Protein AF-A0A3C0JJJ9-F1 (afdb_monomer)

Structure (mmCIF, N/CA/C/O backbone):
data_AF-A0A3C0JJJ9-F1
#
_entry.id   AF-A0A3C0JJJ9-F1
#
loop_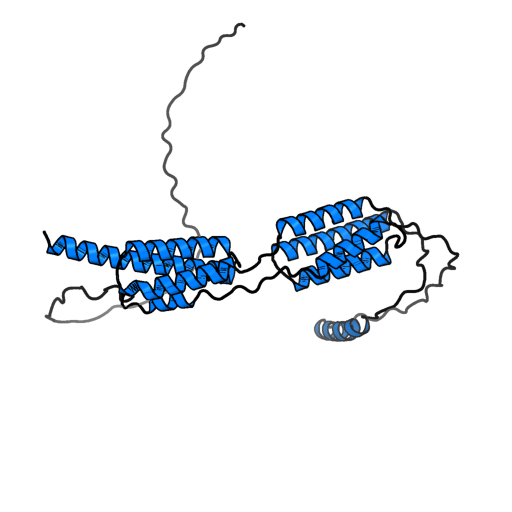
_atom_site.group_PDB
_atom_site.id
_atom_site.type_symbol
_atom_site.label_atom_id
_atom_site.label_alt_id
_atom_site.label_comp_id
_atom_site.label_asym_id
_atom_site.label_entity_id
_atom_site.label_seq_id
_atom_site.pdbx_PDB_ins_code
_atom_site.Cartn_x
_atom_site.Cartn_y
_atom_site.Cartn_z
_atom_site.occupancy
_atom_site.B_iso_or_equiv
_atom_site.auth_seq_id
_atom_site.auth_comp_id
_atom_site.auth_asym_id
_atom_site.auth_atom_id
_atom_site.pdbx_PDB_model_num
ATOM 1 N N . ILE A 1 1 ? -27.434 -12.248 46.466 1.00 68.25 1 ILE A N 1
ATOM 2 C CA . ILE A 1 1 ? -27.260 -12.703 45.061 1.00 68.25 1 ILE A CA 1
ATOM 3 C C . ILE A 1 1 ? -27.266 -11.510 44.097 1.00 68.25 1 ILE A C 1
ATOM 5 O O . ILE A 1 1 ? -26.342 -11.405 43.302 1.00 68.25 1 ILE A O 1
ATOM 9 N N . ASP A 1 2 ? -28.199 -10.562 44.239 1.00 76.25 2 ASP A N 1
ATOM 10 C CA . ASP A 1 2 ? -28.308 -9.358 43.388 1.00 76.25 2 ASP A CA 1
ATOM 11 C C . ASP A 1 2 ? -27.038 -8.464 43.345 1.00 76.25 2 ASP A C 1
ATOM 13 O O . ASP A 1 2 ? -26.584 -8.056 42.277 1.00 76.25 2 ASP A O 1
ATOM 17 N N . LEU A 1 3 ? -26.362 -8.250 44.486 1.00 71.12 3 LEU A N 1
ATOM 18 C CA . LEU A 1 3 ? -25.113 -7.463 44.546 1.00 71.12 3 LEU A CA 1
ATOM 19 C C . LEU A 1 3 ? -23.950 -8.088 43.751 1.00 71.12 3 LEU A C 1
ATOM 21 O O . LEU A 1 3 ? -23.222 -7.37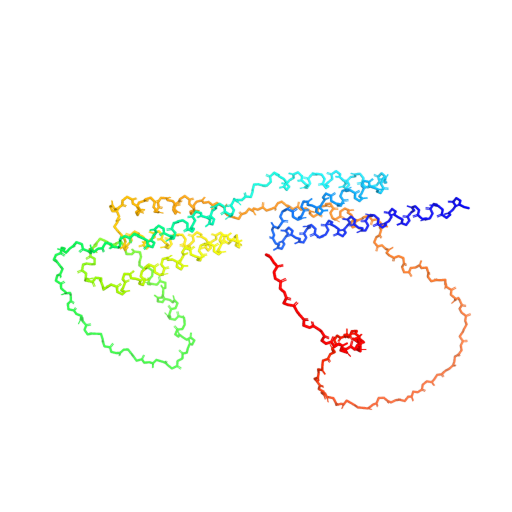3 43.062 1.00 71.12 3 LEU A O 1
ATOM 25 N N . LEU A 1 4 ? -23.810 -9.418 43.790 1.00 71.38 4 LEU A N 1
ATOM 26 C CA . LEU A 1 4 ? -22.773 -10.138 43.039 1.00 71.38 4 LEU A CA 1
ATOM 27 C C . LEU A 1 4 ? -23.043 -10.072 41.532 1.00 71.38 4 LEU A C 1
ATOM 29 O O . LEU A 1 4 ? -22.131 -9.796 40.756 1.00 71.38 4 LEU A O 1
ATOM 33 N N . GLN A 1 5 ? -24.301 -10.237 41.110 1.00 71.12 5 GLN A N 1
ATOM 34 C CA . GLN A 1 5 ? -24.687 -10.098 39.701 1.00 71.12 5 GLN A CA 1
ATOM 35 C C . GLN A 1 5 ? -24.399 -8.686 39.168 1.00 71.12 5 GLN A C 1
ATOM 37 O O . GLN A 1 5 ? -23.882 -8.530 38.058 1.00 71.12 5 GLN A O 1
ATOM 42 N N . LYS A 1 6 ? -24.652 -7.653 39.979 1.00 72.88 6 LYS A N 1
ATOM 43 C CA . LYS A 1 6 ? -24.384 -6.255 39.618 1.00 72.88 6 LYS A CA 1
ATOM 44 C C . LYS A 1 6 ? -22.886 -5.949 39.488 1.00 72.88 6 LYS A C 1
ATOM 46 O O . LYS A 1 6 ? -22.490 -5.257 38.547 1.00 72.88 6 LYS A O 1
ATOM 51 N N . GLN A 1 7 ? -22.053 -6.480 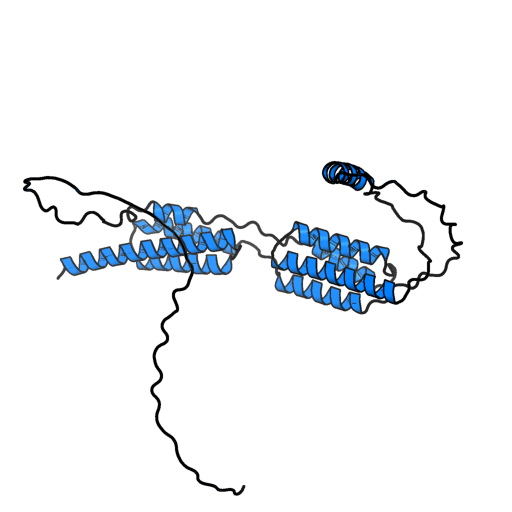40.385 1.00 73.62 7 GLN A N 1
ATOM 52 C CA . GLN A 1 7 ? -20.597 -6.300 40.345 1.00 73.62 7 GLN A CA 1
ATOM 53 C C . GLN A 1 7 ? -19.963 -7.030 39.150 1.00 73.62 7 GLN A C 1
ATOM 55 O O . GLN A 1 7 ? -19.169 -6.436 38.420 1.00 73.62 7 GLN A O 1
ATOM 60 N N . ILE A 1 8 ? -20.395 -8.264 38.867 1.00 77.25 8 ILE A N 1
ATOM 61 C CA . ILE A 1 8 ? -19.946 -9.035 37.694 1.00 77.25 8 ILE A CA 1
ATOM 62 C C . ILE A 1 8 ? -20.332 -8.317 36.389 1.00 77.25 8 ILE A C 1
ATOM 64 O O . ILE A 1 8 ? -19.510 -8.185 35.482 1.00 77.25 8 ILE A O 1
ATOM 68 N N . GLY A 1 9 ? -21.554 -7.780 36.298 1.00 78.19 9 GLY A N 1
ATOM 69 C CA . GLY A 1 9 ? -22.003 -7.009 35.135 1.00 78.19 9 GLY A CA 1
ATOM 70 C C . GLY A 1 9 ? -21.259 -5.681 34.938 1.00 78.19 9 GLY A C 1
ATOM 71 O O . GLY A 1 9 ? -21.098 -5.225 33.805 1.00 78.19 9 GLY A O 1
ATOM 72 N N . LYS A 1 10 ? -20.779 -5.043 36.014 1.00 80.62 10 LYS A N 1
ATOM 73 C CA . LYS A 1 10 ? -19.916 -3.852 35.929 1.00 80.62 10 LYS A CA 1
ATOM 74 C C . LYS A 1 10 ? -18.521 -4.222 35.415 1.00 80.62 10 LYS A C 1
ATOM 76 O O . LYS A 1 10 ? -18.070 -3.606 34.454 1.00 80.62 10 LYS A O 1
ATOM 81 N N . ASN A 1 11 ? -17.902 -5.267 35.965 1.00 85.12 11 ASN A N 1
ATOM 82 C CA . ASN A 1 11 ? -16.578 -5.728 35.534 1.00 85.12 11 ASN A CA 1
ATOM 83 C C . ASN A 1 11 ? -16.573 -6.206 34.077 1.00 85.12 11 ASN A C 1
ATOM 85 O O . ASN A 1 11 ? -15.677 -5.850 33.319 1.00 85.12 11 ASN A O 1
ATOM 89 N N . ARG A 1 12 ? -17.607 -6.940 33.644 1.00 89.38 12 ARG A N 1
ATOM 90 C CA . ARG A 1 12 ? -17.733 -7.364 32.240 1.00 89.38 12 ARG A CA 1
ATOM 91 C C . ARG A 1 12 ? -17.827 -6.173 31.287 1.00 89.38 12 ARG A C 1
ATOM 93 O O . ARG A 1 12 ? -17.205 -6.180 30.231 1.00 89.38 12 ARG A O 1
ATOM 100 N N . ARG A 1 13 ? -18.600 -5.147 31.650 1.00 90.06 13 ARG A N 1
ATOM 101 C CA . ARG A 1 13 ? -18.729 -3.926 30.843 1.00 90.06 13 ARG A CA 1
ATOM 102 C C . ARG A 1 13 ? -17.416 -3.148 30.776 1.00 90.06 13 ARG A C 1
ATOM 104 O O . ARG A 1 13 ? -17.051 -2.719 29.688 1.00 90.06 13 ARG A O 1
ATOM 111 N N . GLN A 1 14 ? -16.705 -3.021 31.896 1.00 89.50 14 GLN A N 1
ATOM 112 C CA . GLN A 1 14 ? -15.371 -2.416 31.946 1.00 89.50 14 GLN A CA 1
ATOM 113 C C . GLN A 1 14 ? -14.405 -3.124 30.988 1.00 89.50 14 GLN A C 1
ATOM 115 O O . GLN A 1 14 ? -13.764 -2.483 30.161 1.00 89.50 14 GLN A O 1
ATOM 120 N N . TRP A 1 15 ? -14.362 -4.456 31.067 1.00 91.44 15 TRP A N 1
ATOM 121 C CA . TRP A 1 15 ? -13.502 -5.285 30.229 1.00 91.44 15 TRP A CA 1
ATOM 122 C C . TRP A 1 15 ? -13.812 -5.121 28.736 1.00 91.44 15 TRP A C 1
ATOM 124 O O . TRP A 1 15 ? -12.897 -4.949 27.941 1.00 91.44 15 TRP A O 1
ATOM 134 N N . LEU A 1 16 ? -15.094 -5.082 28.350 1.00 94.88 16 LEU A N 1
ATOM 135 C CA . LEU A 1 16 ? -15.489 -4.871 26.951 1.00 94.88 16 LEU A CA 1
ATOM 136 C C . LEU A 1 16 ? -15.019 -3.525 26.384 1.00 94.88 16 LEU A C 1
ATOM 138 O O . LEU A 1 16 ? -14.781 -3.431 25.183 1.00 94.88 16 LEU A O 1
ATOM 142 N N . ILE A 1 17 ? -14.898 -2.491 27.219 1.00 94.25 17 ILE A N 1
ATOM 143 C CA . ILE A 1 17 ? -14.398 -1.188 26.766 1.00 94.25 17 ILE A CA 1
ATOM 144 C C . ILE A 1 17 ? -12.875 -1.214 26.617 1.00 94.25 17 ILE A C 1
ATOM 146 O O . ILE A 1 17 ? -12.375 -0.740 25.603 1.00 94.25 17 ILE A O 1
ATOM 150 N N . ALA A 1 18 ? -12.154 -1.827 27.559 1.00 93.62 18 ALA A N 1
ATOM 151 C CA . ALA A 1 18 ? -10.707 -2.016 27.441 1.00 93.62 18 ALA A CA 1
ATOM 152 C C . ALA A 1 18 ? -10.337 -2.851 26.198 1.00 93.62 18 ALA A C 1
ATOM 154 O O . ALA A 1 18 ? -9.404 -2.518 25.474 1.00 93.62 18 ALA A O 1
ATOM 155 N N . GLU A 1 19 ? -11.116 -3.892 25.898 1.00 95.38 19 GLU A N 1
ATOM 156 C CA . GLU A 1 19 ? -10.938 -4.697 24.686 1.00 95.38 19 GLU A CA 1
ATOM 157 C C . GLU A 1 19 ? -11.206 -3.879 23.411 1.00 95.38 19 GLU A C 1
ATOM 159 O O . GLU A 1 19 ? -10.468 -3.976 22.433 1.00 95.38 19 GLU A O 1
ATOM 164 N N . ALA A 1 20 ? -12.244 -3.034 23.414 1.00 97.12 20 ALA A N 1
ATOM 165 C CA . ALA A 1 20 ? -12.513 -2.131 22.296 1.00 97.12 20 ALA A CA 1
ATOM 166 C C . ALA A 1 20 ? -11.370 -1.126 22.082 1.00 97.12 20 ALA A C 1
ATOM 168 O O . ALA A 1 20 ? -10.996 -0.870 20.939 1.00 97.12 20 ALA A O 1
ATOM 169 N N . GLU A 1 21 ? -10.799 -0.585 23.161 1.00 95.88 21 GLU A N 1
ATOM 170 C CA . GLU A 1 21 ? -9.636 0.304 23.103 1.00 95.88 21 GLU A CA 1
ATOM 171 C C . GLU A 1 21 ? -8.412 -0.405 22.518 1.00 95.88 21 GLU A C 1
ATOM 173 O O . GLU A 1 21 ? -7.773 0.130 21.611 1.00 95.88 21 GLU A O 1
ATOM 178 N N . TYR A 1 22 ? -8.116 -1.624 22.976 1.00 97.00 22 TYR A N 1
ATOM 179 C CA . TYR A 1 22 ? -7.031 -2.435 22.429 1.00 97.00 22 TYR A CA 1
ATOM 180 C C . TYR A 1 22 ? -7.196 -2.651 20.918 1.00 97.00 22 TYR A C 1
ATOM 182 O O . TYR A 1 22 ? -6.266 -2.396 20.150 1.00 97.00 22 TYR A O 1
ATOM 190 N N . LEU A 1 23 ? -8.394 -3.047 20.475 1.00 98.12 23 LEU A N 1
ATOM 191 C CA . LEU A 1 23 ? -8.701 -3.268 19.060 1.00 98.12 23 LEU A CA 1
ATOM 192 C C . LEU A 1 23 ? -8.600 -1.978 18.231 1.00 98.12 23 LEU A C 1
ATOM 194 O O . LEU A 1 23 ? -8.042 -2.002 17.134 1.00 98.12 23 LEU A O 1
ATOM 198 N N . ALA A 1 24 ? -9.086 -0.848 18.752 1.00 97.38 24 ALA A N 1
ATOM 199 C CA . ALA A 1 24 ? -8.964 0.453 18.095 1.00 97.38 24 ALA A CA 1
ATOM 200 C C . ALA A 1 24 ? -7.497 0.910 18.002 1.00 97.38 24 ALA A C 1
ATOM 202 O O . ALA A 1 24 ? -7.060 1.408 16.964 1.00 97.38 24 ALA A O 1
ATOM 203 N N . SER A 1 25 ? -6.704 0.679 19.051 1.00 96.69 25 SER A N 1
ATOM 204 C CA . SER A 1 25 ? -5.267 0.959 19.045 1.00 96.69 25 SER A CA 1
ATOM 205 C C . SER A 1 25 ? -4.540 0.084 18.028 1.00 96.69 25 SER A C 1
ATOM 207 O O . SER A 1 25 ? -3.719 0.590 17.265 1.00 96.69 25 SER A O 1
ATOM 209 N N . PHE A 1 26 ? -4.860 -1.210 17.978 1.00 97.00 26 PHE A N 1
ATOM 210 C CA . PHE A 1 26 ? -4.303 -2.140 17.001 1.00 97.00 26 PHE A CA 1
ATOM 211 C C . PHE A 1 26 ? -4.637 -1.718 15.566 1.00 97.00 26 PHE A C 1
ATOM 213 O O . PHE A 1 26 ? -3.743 -1.690 14.719 1.00 97.00 26 PHE A O 1
ATOM 220 N N . ALA A 1 27 ? -5.886 -1.317 15.305 1.00 96.88 27 ALA A N 1
ATOM 221 C CA . ALA A 1 27 ? -6.300 -0.783 14.011 1.00 96.88 27 ALA A CA 1
ATOM 222 C C . ALA A 1 27 ? -5.477 0.452 13.620 1.00 96.88 27 ALA A C 1
ATOM 224 O O . ALA A 1 27 ? -4.926 0.503 12.521 1.00 96.88 27 ALA A O 1
ATOM 225 N N . ASN A 1 28 ? -5.342 1.420 14.533 1.00 95.50 28 ASN A N 1
ATOM 226 C CA . ASN A 1 28 ? -4.590 2.647 14.286 1.00 95.50 28 ASN A CA 1
ATOM 227 C C . ASN A 1 28 ? -3.104 2.366 14.010 1.00 95.50 28 ASN A C 1
ATOM 229 O O . ASN A 1 28 ? -2.541 2.914 13.066 1.00 95.50 28 ASN A O 1
ATOM 233 N N . THR A 1 29 ? -2.471 1.473 14.776 1.00 94.56 29 THR A N 1
ATOM 234 C CA . THR A 1 29 ? -1.073 1.076 14.549 1.00 94.56 29 THR A CA 1
ATOM 235 C C . THR A 1 29 ? -0.888 0.372 13.205 1.00 94.56 29 THR A C 1
ATOM 237 O O . THR A 1 29 ? 0.048 0.697 12.476 1.00 94.56 29 THR A O 1
ATOM 240 N N . ARG A 1 30 ? -1.774 -0.567 12.849 1.00 94.25 30 ARG A N 1
ATOM 241 C CA . ARG A 1 30 ? -1.719 -1.278 11.560 1.00 94.25 30 ARG A CA 1
ATOM 242 C C . ARG A 1 30 ? -1.877 -0.326 10.379 1.00 94.25 30 ARG A C 1
ATOM 244 O O . ARG A 1 30 ? -1.097 -0.410 9.433 1.00 94.25 30 ARG A O 1
ATOM 251 N N . LEU A 1 31 ? -2.816 0.612 10.473 1.00 93.19 31 LEU A N 1
ATOM 252 C CA . LEU A 1 31 ? -3.050 1.605 9.431 1.00 93.19 31 LEU A CA 1
ATOM 253 C C . LEU A 1 31 ? -1.854 2.557 9.269 1.00 93.19 31 LEU A C 1
ATOM 255 O O . LEU A 1 31 ? -1.423 2.805 8.150 1.00 93.19 31 LEU A O 1
ATOM 259 N N . GLN A 1 32 ? -1.288 3.060 10.372 1.00 90.75 32 GLN A N 1
ATOM 260 C CA . GLN A 1 32 ? -0.188 4.032 10.326 1.00 90.75 32 GLN A CA 1
ATOM 261 C C . GLN A 1 32 ? 1.159 3.423 9.917 1.00 90.75 32 GLN A C 1
ATOM 263 O O . GLN A 1 32 ? 1.935 4.088 9.236 1.00 90.75 32 GLN A O 1
ATOM 268 N N . LEU A 1 33 ? 1.460 2.192 10.348 1.00 88.25 33 LEU A N 1
ATOM 269 C CA . LEU A 1 33 ? 2.763 1.565 10.091 1.00 88.25 33 LEU A CA 1
ATOM 270 C C . LEU A 1 33 ? 2.792 0.742 8.806 1.00 88.25 33 LEU A C 1
ATOM 272 O O . LEU A 1 33 ? 3.781 0.787 8.082 1.00 88.25 33 LEU A O 1
ATOM 276 N N . ALA A 1 34 ? 1.744 -0.039 8.550 1.00 82.56 34 ALA A N 1
ATOM 277 C CA . ALA A 1 34 ? 1.719 -0.993 7.443 1.00 82.56 34 ALA A CA 1
ATOM 278 C C . ALA A 1 34 ? 0.825 -0.543 6.281 1.00 82.56 34 ALA A C 1
ATOM 280 O O . ALA A 1 34 ? 0.809 -1.206 5.250 1.00 82.56 34 ALA A O 1
ATOM 281 N N . GLY A 1 35 ? 0.045 0.533 6.447 1.00 87.38 35 GLY A N 1
ATOM 282 C CA . GLY A 1 35 ? -0.979 0.912 5.471 1.00 87.38 35 GLY A CA 1
ATOM 283 C C . GLY A 1 35 ? -2.062 -0.157 5.288 1.00 87.38 35 GLY A C 1
ATOM 284 O O . GLY A 1 35 ? -2.763 -0.167 4.280 1.00 87.38 35 GLY A O 1
ATOM 285 N N . ASP A 1 36 ? -2.183 -1.080 6.247 1.00 89.06 36 ASP A N 1
ATOM 286 C CA . ASP A 1 36 ? -3.042 -2.257 6.143 1.00 89.06 36 ASP A CA 1
ATOM 287 C C . ASP A 1 36 ? -4.490 -1.890 6.489 1.00 89.06 36 ASP A C 1
ATOM 289 O O . ASP A 1 36 ? -4.941 -1.963 7.639 1.00 89.06 36 ASP A O 1
ATOM 293 N N . LEU A 1 37 ? -5.204 -1.441 5.457 1.00 91.19 37 LEU A N 1
ATOM 294 C CA . LEU A 1 37 ? -6.591 -0.997 5.536 1.00 91.19 37 LEU A CA 1
ATOM 295 C C . LEU A 1 37 ? -7.555 -2.146 5.856 1.00 91.19 37 LEU A C 1
ATOM 297 O O . LEU A 1 37 ? -8.529 -1.942 6.585 1.00 91.19 37 LEU A O 1
ATOM 301 N N . GLU A 1 38 ? -7.288 -3.353 5.352 1.00 91.56 38 GLU A N 1
ATOM 302 C CA . GLU A 1 38 ? -8.146 -4.519 5.569 1.00 91.56 38 GLU A CA 1
ATOM 303 C C . GLU A 1 38 ? -8.129 -4.940 7.041 1.00 91.56 38 GLU A C 1
ATOM 305 O O . GLU A 1 38 ? -9.183 -5.005 7.685 1.00 91.56 38 GLU A O 1
ATOM 310 N N . THR A 1 39 ? -6.937 -5.135 7.610 1.00 94.25 39 THR A N 1
ATOM 311 C CA . THR A 1 39 ? -6.786 -5.501 9.022 1.00 94.25 39 THR A CA 1
ATOM 312 C C . THR A 1 39 ? -7.323 -4.400 9.936 1.00 94.25 39 THR A C 1
ATOM 314 O O . THR A 1 39 ? -8.010 -4.698 10.918 1.00 94.25 39 THR A O 1
ATOM 317 N N . ALA A 1 40 ? -7.078 -3.125 9.609 1.00 95.81 40 ALA A N 1
ATOM 318 C CA . ALA A 1 40 ? -7.618 -2.000 10.373 1.00 95.81 40 ALA A CA 1
ATOM 319 C C . ALA A 1 40 ? -9.158 -1.982 10.368 1.00 95.81 40 ALA A C 1
ATOM 321 O O . ALA A 1 40 ? -9.779 -1.808 11.419 1.00 95.81 40 ALA A O 1
ATOM 322 N N . LEU A 1 41 ? -9.793 -2.235 9.218 1.00 96.50 41 LEU A N 1
ATOM 323 C CA . LEU A 1 41 ? -11.250 -2.339 9.108 1.00 96.50 41 LEU A CA 1
ATOM 324 C C . LEU A 1 41 ? -11.819 -3.500 9.926 1.00 96.50 41 LEU A C 1
ATOM 326 O O . LEU A 1 41 ? -12.868 -3.346 10.558 1.00 96.50 41 LEU A O 1
ATOM 330 N N . VAL A 1 42 ? -11.170 -4.666 9.903 1.00 97.94 42 VAL A N 1
ATOM 331 C CA . VAL A 1 42 ? -11.591 -5.828 10.701 1.00 97.94 42 VAL A CA 1
ATOM 332 C C . VAL A 1 42 ? -11.501 -5.510 12.193 1.00 97.94 42 VAL A C 1
ATOM 334 O O . VAL A 1 42 ? -12.459 -5.755 12.929 1.00 97.94 42 VAL A O 1
ATOM 337 N N . ALA A 1 43 ? -10.401 -4.898 12.630 1.00 97.88 43 ALA A N 1
ATOM 338 C CA . ALA A 1 43 ? -10.192 -4.513 14.019 1.00 97.88 43 ALA A CA 1
ATOM 339 C C . ALA A 1 43 ? -11.195 -3.444 14.497 1.00 97.88 43 ALA A C 1
ATOM 341 O O . ALA A 1 43 ? -11.786 -3.608 15.563 1.00 97.88 43 ALA A O 1
ATOM 342 N N . LEU A 1 44 ? -11.486 -2.412 13.694 1.00 98.00 44 LEU A N 1
ATOM 343 C CA . LEU A 1 44 ? -12.507 -1.407 14.029 1.00 98.00 44 LEU A CA 1
ATOM 344 C C . LEU A 1 44 ? -13.918 -2.002 14.110 1.00 98.00 44 LEU A C 1
ATOM 346 O O . LEU A 1 44 ? -14.680 -1.668 15.017 1.00 98.00 44 LEU A O 1
ATOM 350 N N . LYS A 1 45 ? -14.278 -2.920 13.203 1.00 98.19 45 LYS A N 1
ATOM 351 C CA . LYS A 1 45 ? -15.559 -3.647 13.285 1.00 98.19 45 LYS A CA 1
ATOM 352 C C . LYS A 1 4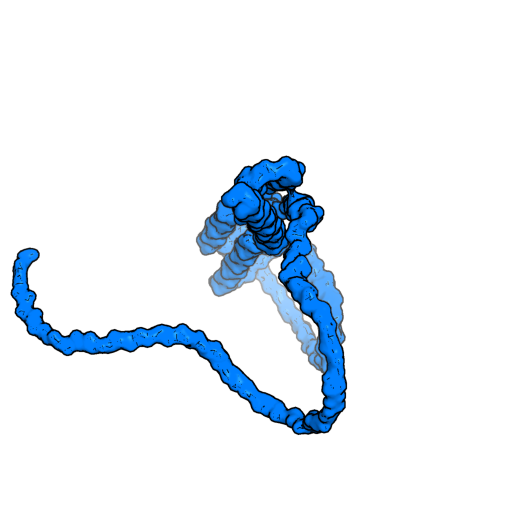5 ? -15.639 -4.496 14.553 1.00 98.19 45 LYS A C 1
ATOM 354 O O . LYS A 1 45 ? -16.690 -4.549 15.189 1.00 98.19 45 LYS A O 1
ATOM 359 N N . ALA A 1 46 ? -14.538 -5.148 14.927 1.00 98.38 46 ALA A N 1
ATOM 360 C CA . ALA A 1 46 ? -14.463 -5.904 16.169 1.00 98.38 46 ALA A CA 1
ATOM 361 C C . ALA A 1 46 ? -14.607 -4.982 17.393 1.00 98.38 46 ALA A C 1
ATOM 363 O O . ALA A 1 46 ? -15.359 -5.321 18.307 1.00 98.38 46 ALA A O 1
ATOM 364 N N . ALA A 1 47 ? -13.977 -3.802 17.385 1.00 98.00 47 ALA A N 1
ATOM 365 C CA . ALA A 1 47 ? -14.126 -2.794 18.432 1.00 98.00 47 ALA A CA 1
ATOM 366 C C . ALA A 1 47 ? -15.586 -2.318 18.566 1.00 98.00 47 ALA A C 1
ATOM 368 O O . ALA A 1 47 ? -16.134 -2.349 19.669 1.00 98.00 47 ALA A O 1
ATOM 369 N N . ASP A 1 48 ? -16.262 -1.975 17.458 1.00 98.12 48 ASP A N 1
ATOM 370 C CA . ASP A 1 48 ? -17.690 -1.609 17.486 1.00 98.12 48 ASP A CA 1
ATOM 371 C C . ASP A 1 48 ? -18.555 -2.732 18.068 1.00 98.12 48 ASP A C 1
ATOM 373 O O . ASP A 1 48 ? -19.460 -2.475 18.864 1.00 98.12 48 ASP A O 1
ATOM 377 N N . GLN A 1 49 ? -18.251 -3.989 17.729 1.00 98.19 49 GLN A N 1
ATOM 378 C CA . GLN A 1 49 ? -18.975 -5.136 18.266 1.00 98.19 49 GLN A CA 1
ATOM 379 C C . GLN A 1 49 ? -18.792 -5.270 19.787 1.00 98.19 49 GLN A C 1
ATOM 381 O O . GLN A 1 49 ? -19.769 -5.539 20.486 1.00 98.19 49 GLN A O 1
ATOM 386 N N . ARG A 1 50 ? -17.594 -5.014 20.335 1.00 97.25 50 ARG A N 1
ATOM 387 C CA . ARG A 1 50 ? -17.378 -4.997 21.796 1.00 97.25 50 ARG A CA 1
ATOM 388 C C . ARG A 1 50 ? -18.174 -3.887 22.481 1.00 97.25 50 ARG A C 1
ATOM 390 O O . ARG A 1 50 ? -18.778 -4.123 23.528 1.00 97.25 50 ARG A O 1
ATOM 397 N N . LEU A 1 51 ? -18.244 -2.704 21.870 1.00 96.44 51 LEU A N 1
ATOM 398 C CA . LEU A 1 51 ? -19.056 -1.595 22.379 1.00 96.44 51 LEU A CA 1
ATOM 399 C C . LEU A 1 51 ? -20.559 -1.880 22.275 1.00 96.44 51 LEU A C 1
ATOM 401 O O . LEU A 1 51 ? -21.325 -1.519 23.168 1.00 96.44 51 LEU A O 1
ATOM 405 N N . LYS A 1 52 ? -20.997 -2.573 21.223 1.00 97.00 52 LYS A N 1
ATOM 406 C CA . LYS A 1 52 ? -22.378 -3.047 21.091 1.00 97.00 52 LYS A CA 1
ATOM 407 C C . LYS A 1 52 ? -22.735 -4.034 22.206 1.00 97.00 52 LYS A C 1
ATOM 409 O O . LYS A 1 52 ? -23.785 -3.878 22.824 1.00 97.00 52 LYS A O 1
ATOM 414 N N . ASP A 1 53 ? -21.857 -4.994 22.494 1.00 95.88 53 ASP A N 1
ATOM 415 C CA . ASP A 1 53 ? -22.045 -5.983 23.565 1.00 95.88 53 ASP A CA 1
ATOM 416 C C . ASP A 1 53 ? -22.028 -5.341 24.965 1.00 95.88 53 ASP A C 1
ATOM 418 O O . ASP A 1 53 ? -22.659 -5.849 25.894 1.00 95.88 53 ASP A O 1
ATOM 422 N N . ASN A 1 54 ? -21.316 -4.219 25.133 1.00 94.56 54 ASN A N 1
ATOM 423 C CA . ASN A 1 54 ? -21.276 -3.463 26.385 1.00 94.56 54 ASN A CA 1
ATOM 424 C C . ASN A 1 54 ? -22.650 -2.865 26.746 1.00 94.56 54 ASN A C 1
ATOM 426 O O . ASN A 1 54 ? -23.018 -2.843 27.925 1.00 94.56 54 ASN A O 1
ATOM 430 N N . GLY A 1 55 ? -23.397 -2.383 25.746 1.00 88.50 55 GLY A N 1
ATOM 431 C CA . GLY A 1 55 ? -24.778 -1.908 25.891 1.00 88.50 55 GLY A CA 1
ATOM 432 C C . GLY A 1 55 ? -24.971 -0.635 26.731 1.00 88.50 55 GLY A C 1
ATOM 433 O O . GLY A 1 55 ? -26.111 -0.264 27.007 1.00 88.50 55 GLY A O 1
ATOM 434 N N . SER A 1 56 ? -23.900 0.039 27.168 1.00 90.00 56 SER A N 1
ATOM 435 C CA . SER A 1 56 ? -23.991 1.290 27.931 1.00 90.00 56 SER A CA 1
ATOM 436 C C . SER A 1 56 ? -24.342 2.482 27.033 1.00 90.00 56 SER A C 1
ATOM 438 O O . SER A 1 56 ? -23.742 2.637 25.970 1.00 90.00 56 SER A O 1
ATOM 440 N N . PRO A 1 57 ? -25.203 3.417 27.473 1.00 91.06 57 PRO A N 1
ATOM 441 C CA . PRO A 1 57 ? -25.442 4.649 26.731 1.00 91.06 57 PRO A CA 1
ATOM 442 C C . PRO A 1 57 ? -24.192 5.517 26.510 1.00 91.06 57 PRO A C 1
ATOM 444 O O . PRO A 1 57 ? -24.125 6.276 25.548 1.00 91.06 57 PRO A O 1
ATOM 447 N N . LEU A 1 58 ? -23.186 5.380 27.380 1.00 89.50 58 LEU A N 1
ATOM 448 C CA . LEU A 1 58 ? -21.943 6.155 27.318 1.00 89.50 58 LEU A CA 1
ATOM 449 C C . LEU A 1 58 ? -21.092 5.841 26.081 1.00 89.50 58 LEU A C 1
ATOM 451 O O . LEU A 1 58 ? -20.304 6.683 25.665 1.00 89.50 58 LEU A O 1
ATOM 455 N N . VAL A 1 59 ? -21.244 4.653 25.483 1.00 94.06 59 VAL A N 1
ATOM 456 C CA . VAL A 1 59 ? -20.433 4.250 24.324 1.00 94.06 59 VAL A CA 1
ATOM 457 C C . VAL A 1 59 ? -21.070 4.626 22.983 1.00 94.06 59 VAL A C 1
ATOM 459 O O . VAL A 1 59 ? -20.413 4.502 21.955 1.00 94.06 59 VAL A O 1
ATOM 462 N N . PHE A 1 60 ? -22.320 5.112 22.953 1.00 95.12 60 PHE A N 1
ATOM 463 C CA . PHE A 1 60 ? -22.995 5.465 21.693 1.00 95.12 60 PHE A CA 1
ATOM 464 C C . PHE A 1 60 ? -22.236 6.497 20.844 1.00 95.12 60 PHE A C 1
ATOM 466 O O . PHE A 1 60 ? -22.067 6.228 19.654 1.00 95.12 60 PHE A O 1
ATOM 473 N N . PRO A 1 61 ? -21.729 7.617 21.402 1.00 96.06 61 PRO A N 1
ATOM 474 C CA . PRO A 1 61 ? -20.973 8.590 20.611 1.00 96.06 61 PRO A CA 1
ATOM 475 C C . PRO A 1 61 ? -19.707 7.986 19.988 1.00 96.06 61 PRO A C 1
ATOM 477 O O . PRO A 1 61 ? -19.342 8.312 18.863 1.00 96.06 61 PRO A O 1
ATOM 480 N N . ILE A 1 62 ? -19.062 7.054 20.697 1.00 96.62 62 ILE A N 1
ATOM 481 C CA . ILE A 1 62 ? -17.862 6.354 20.223 1.00 96.62 62 ILE A CA 1
ATOM 482 C C . ILE A 1 62 ? -18.217 5.422 19.067 1.00 96.62 62 ILE A C 1
ATOM 484 O O . ILE A 1 62 ? -17.525 5.404 18.056 1.00 96.62 62 ILE A O 1
ATOM 488 N N . ARG A 1 63 ? -19.323 4.678 19.179 1.00 97.69 63 ARG A N 1
ATOM 489 C CA . ARG A 1 63 ? -19.806 3.805 18.100 1.00 97.69 63 ARG A CA 1
ATOM 490 C C . ARG A 1 63 ? -20.149 4.589 16.836 1.00 97.69 63 ARG A C 1
ATOM 492 O O . ARG A 1 63 ? -19.826 4.147 15.738 1.00 97.69 63 ARG A O 1
ATOM 499 N N . GLU A 1 64 ? -20.764 5.763 16.979 1.00 97.69 64 GLU A N 1
ATOM 500 C CA . GLU A 1 64 ? -21.014 6.659 15.845 1.00 97.69 64 GLU A CA 1
ATOM 501 C C . GLU A 1 64 ? -19.701 7.100 15.185 1.00 97.69 64 GLU A C 1
ATOM 503 O O . GLU A 1 64 ? -19.582 7.085 13.959 1.00 97.69 64 GLU A O 1
ATOM 508 N N . GLN A 1 65 ? -18.695 7.442 15.992 1.00 98.12 65 GLN A N 1
ATOM 509 C CA . GLN A 1 65 ? -17.386 7.836 15.489 1.00 98.12 65 GLN A CA 1
ATOM 510 C C . GLN A 1 65 ? -16.654 6.682 14.786 1.00 98.12 65 GLN A C 1
ATOM 512 O O . GLN A 1 65 ? -16.157 6.872 13.677 1.00 98.12 65 GLN A O 1
ATOM 517 N N . ILE A 1 66 ? -16.664 5.471 15.355 1.00 97.88 66 ILE A N 1
ATOM 518 C CA . ILE A 1 66 ? -16.119 4.269 14.702 1.00 97.88 66 ILE A CA 1
ATOM 519 C C . ILE A 1 66 ? -16.838 4.012 13.374 1.00 97.88 66 ILE A C 1
ATOM 521 O O . ILE A 1 66 ? -16.198 3.687 12.378 1.00 97.88 66 ILE A O 1
ATOM 525 N N . ALA A 1 67 ? -18.160 4.195 13.311 1.00 97.94 67 ALA A N 1
ATOM 526 C CA . ALA A 1 67 ? -18.905 4.029 12.067 1.00 97.94 67 ALA A CA 1
ATOM 527 C C . ALA A 1 67 ? -18.474 5.040 10.988 1.00 97.94 67 ALA A C 1
ATOM 529 O O . ALA A 1 67 ? -18.346 4.665 9.820 1.00 97.94 67 ALA A O 1
ATOM 530 N N . LYS A 1 68 ? -18.206 6.300 11.363 1.00 97.56 68 LYS A N 1
ATOM 531 C CA . LYS A 1 68 ? -17.648 7.316 10.452 1.00 97.56 68 LYS A CA 1
ATOM 532 C C . LYS A 1 68 ? -16.267 6.903 9.946 1.00 97.56 68 LYS A C 1
ATOM 534 O O . LYS A 1 68 ? -16.046 6.919 8.742 1.00 97.56 68 LYS A O 1
ATOM 539 N N . GLU A 1 69 ? -15.380 6.467 10.835 1.00 97.25 69 GLU A N 1
ATOM 540 C CA . GLU A 1 69 ? -14.023 6.022 10.488 1.00 97.25 69 GLU A CA 1
ATOM 541 C C . GLU A 1 69 ? -14.026 4.781 9.583 1.00 97.25 69 GLU A C 1
ATOM 543 O O . GLU A 1 69 ? -13.329 4.757 8.570 1.00 97.25 69 GLU A O 1
ATOM 548 N N . ILE A 1 70 ? -14.879 3.790 9.867 1.00 97.06 70 ILE A N 1
ATOM 549 C CA . ILE A 1 70 ? -15.086 2.619 9.000 1.00 97.06 70 ILE A CA 1
ATOM 550 C C . ILE A 1 70 ? -15.542 3.050 7.601 1.00 97.06 70 ILE A C 1
ATOM 552 O O . ILE A 1 70 ? -15.069 2.497 6.609 1.00 97.06 70 ILE A O 1
ATOM 556 N N . ASN A 1 71 ? -16.468 4.005 7.503 1.00 95.69 71 ASN A N 1
ATOM 557 C CA . ASN A 1 71 ? -16.950 4.490 6.210 1.00 95.69 71 ASN A CA 1
ATOM 558 C C . ASN A 1 71 ? -15.866 5.269 5.453 1.00 95.69 71 ASN A C 1
ATOM 560 O O . ASN A 1 71 ? -15.713 5.059 4.253 1.00 95.69 71 ASN A O 1
ATOM 564 N N . SER A 1 72 ? -15.077 6.100 6.139 1.00 93.94 72 SER A N 1
ATOM 565 C CA . SER A 1 72 ? -13.933 6.796 5.538 1.00 93.94 72 SER A CA 1
ATOM 566 C C . SER A 1 72 ? -12.910 5.814 4.964 1.00 93.94 72 SER A C 1
ATOM 568 O O . SER A 1 72 ? -12.484 5.974 3.823 1.00 93.94 72 SER A O 1
ATOM 570 N N . LEU A 1 73 ? -12.570 4.757 5.710 1.00 93.12 73 LEU A N 1
ATOM 571 C CA . LEU A 1 73 ? -11.660 3.716 5.227 1.00 93.12 73 LEU A CA 1
ATOM 572 C C . LEU A 1 73 ? -12.242 2.948 4.035 1.00 93.12 73 LEU A C 1
ATOM 574 O O . LEU A 1 73 ? -11.550 2.730 3.052 1.00 93.12 73 LEU A O 1
ATOM 578 N N . LYS A 1 74 ? -13.524 2.572 4.067 1.00 92.50 74 LYS A N 1
ATOM 579 C CA . LYS A 1 74 ? -14.162 1.859 2.943 1.00 92.50 74 LYS A CA 1
ATOM 580 C C . LYS A 1 74 ? -14.220 2.668 1.650 1.00 92.50 74 LYS A C 1
ATOM 582 O O . LYS A 1 74 ? -14.210 2.075 0.579 1.00 92.50 74 LYS A O 1
ATOM 587 N N . ASN A 1 75 ? -14.320 3.989 1.757 1.00 91.12 75 ASN A N 1
ATOM 588 C CA . ASN A 1 75 ? -14.363 4.888 0.605 1.00 91.12 75 ASN A CA 1
ATOM 589 C C . ASN A 1 75 ? -12.965 5.247 0.083 1.00 91.12 75 ASN A C 1
ATOM 591 O O . ASN A 1 75 ? -12.847 6.036 -0.850 1.00 91.12 75 ASN A O 1
ATOM 595 N N . THR A 1 76 ? -11.910 4.712 0.697 1.00 89.25 76 THR A N 1
ATOM 596 C CA . THR A 1 76 ? -10.538 4.911 0.241 1.00 89.25 76 THR A CA 1
ATOM 597 C C . THR A 1 76 ? -10.243 3.920 -0.885 1.00 89.25 76 THR A C 1
ATOM 599 O O . THR A 1 76 ? -10.233 2.710 -0.664 1.00 89.25 76 THR A O 1
ATOM 602 N N . GLU A 1 77 ? -10.010 4.423 -2.097 1.00 83.38 77 GLU A N 1
ATOM 603 C CA . GLU A 1 77 ? -9.606 3.591 -3.232 1.00 83.38 77 GLU A CA 1
ATOM 604 C C . GLU A 1 77 ? -8.153 3.134 -3.061 1.00 83.38 77 GLU A C 1
ATOM 606 O O . GLU A 1 77 ? -7.244 3.935 -2.824 1.00 83.38 77 GLU A O 1
ATOM 611 N N . THR A 1 78 ? -7.935 1.824 -3.168 1.00 82.19 78 THR A N 1
ATOM 612 C CA . THR A 1 78 ? -6.597 1.229 -3.132 1.00 82.19 78 THR A CA 1
ATOM 613 C C . THR A 1 78 ? -6.217 0.763 -4.535 1.00 82.19 78 THR A C 1
ATOM 615 O O . THR A 1 78 ? -7.060 0.201 -5.238 1.00 82.19 78 THR A O 1
ATOM 618 N N . PRO A 1 79 ? -4.977 1.017 -4.981 1.00 86.06 79 PRO A N 1
ATOM 619 C CA . PRO A 1 79 ? -4.514 0.546 -6.278 1.00 86.06 79 PRO A CA 1
ATOM 620 C C . PRO A 1 79 ? -4.435 -0.984 -6.296 1.00 86.06 79 PRO A C 1
ATOM 622 O O . PRO A 1 79 ? -4.045 -1.611 -5.310 1.00 86.06 79 PRO A O 1
ATOM 625 N N . ASP A 1 80 ? -4.759 -1.592 -7.440 1.00 89.94 80 ASP A N 1
ATOM 626 C CA . ASP A 1 80 ? -4.608 -3.034 -7.649 1.00 89.94 80 ASP A CA 1
ATOM 627 C C . ASP A 1 80 ? -3.126 -3.396 -7.834 1.00 89.94 80 ASP A C 1
ATOM 629 O O . ASP A 1 80 ? -2.618 -3.543 -8.947 1.00 89.94 80 ASP A O 1
ATOM 633 N N . ILE A 1 81 ? -2.410 -3.515 -6.714 1.00 90.62 81 ILE A N 1
ATOM 634 C CA . ILE A 1 81 ? -0.982 -3.857 -6.678 1.00 90.62 81 ILE A CA 1
ATOM 635 C C . ILE A 1 81 ? -0.709 -5.199 -7.381 1.00 90.62 81 ILE A C 1
ATOM 637 O O . ILE A 1 81 ? 0.309 -5.356 -8.060 1.00 90.62 81 ILE A O 1
ATOM 641 N N . VAL A 1 82 ? -1.616 -6.172 -7.260 1.00 91.94 82 VAL A N 1
ATOM 642 C CA . VAL A 1 82 ? -1.462 -7.499 -7.877 1.00 91.94 82 VAL A CA 1
ATOM 643 C C . VAL A 1 82 ? -1.630 -7.409 -9.395 1.00 91.94 82 VAL A C 1
ATOM 645 O O . VAL A 1 82 ? -0.813 -7.956 -10.140 1.00 91.94 82 VAL A O 1
ATOM 648 N N . GLY A 1 83 ? -2.630 -6.669 -9.871 1.00 93.50 83 GLY A N 1
ATOM 649 C CA . GLY A 1 83 ? -2.827 -6.399 -11.294 1.00 93.50 83 GLY A CA 1
ATOM 650 C C . GLY A 1 83 ? -1.655 -5.634 -11.909 1.00 93.50 83 GLY A C 1
ATOM 651 O O . GLY A 1 83 ? -1.092 -6.073 -12.912 1.00 93.50 83 GLY A O 1
ATOM 652 N N . LEU A 1 84 ? -1.220 -4.541 -11.275 1.00 93.75 84 LEU A N 1
ATOM 653 C CA . LEU A 1 84 ? -0.092 -3.724 -11.739 1.00 93.75 84 LEU A CA 1
ATOM 654 C C . LEU A 1 84 ? 1.231 -4.510 -11.749 1.00 93.75 84 LEU A C 1
ATOM 656 O O . LEU A 1 84 ? 2.020 -4.396 -12.688 1.00 93.75 84 LEU A O 1
ATOM 660 N N . SER A 1 85 ? 1.475 -5.357 -10.744 1.00 94.50 85 SER A N 1
ATOM 661 C CA . SER A 1 85 ? 2.678 -6.205 -10.705 1.00 94.50 85 SER A CA 1
ATOM 662 C C . SER A 1 85 ? 2.654 -7.294 -11.780 1.00 94.50 85 SER A C 1
ATOM 664 O O . SER A 1 85 ? 3.696 -7.600 -12.364 1.00 94.50 85 SER A O 1
ATOM 666 N N . SER A 1 86 ? 1.473 -7.831 -12.095 1.00 94.75 86 SER A N 1
ATOM 667 C CA . SER A 1 86 ? 1.285 -8.786 -13.192 1.00 94.75 86 SER A CA 1
ATOM 668 C C . SER A 1 86 ? 1.522 -8.134 -14.557 1.00 94.75 86 SER A C 1
ATOM 670 O O . SER A 1 86 ? 2.149 -8.745 -15.421 1.00 94.75 86 SER A O 1
ATOM 672 N N . GLN A 1 87 ? 1.085 -6.883 -14.739 1.00 93.50 87 GLN A N 1
ATOM 673 C CA . GLN A 1 87 ? 1.373 -6.097 -15.945 1.00 93.50 87 GLN A CA 1
ATOM 674 C C . GLN A 1 87 ? 2.882 -5.875 -16.123 1.00 93.50 87 GLN A C 1
ATOM 676 O O . GLN A 1 87 ? 3.413 -6.139 -17.200 1.00 93.50 87 GLN A O 1
ATOM 681 N N . LEU A 1 88 ? 3.600 -5.483 -15.062 1.00 93.88 88 LEU A N 1
ATOM 682 C CA . LEU A 1 88 ? 5.063 -5.334 -15.105 1.00 93.88 88 LEU A CA 1
ATOM 683 C C . LEU A 1 88 ? 5.784 -6.645 -15.450 1.00 93.88 88 LEU A C 1
ATOM 685 O O . LEU A 1 88 ? 6.725 -6.634 -16.241 1.00 93.88 88 LEU A O 1
ATOM 689 N N . LEU A 1 89 ? 5.334 -7.775 -14.900 1.00 93.38 89 LEU A N 1
ATOM 690 C CA . LEU A 1 89 ? 5.909 -9.087 -15.206 1.00 93.38 89 LEU A CA 1
ATOM 691 C C . LEU A 1 89 ? 5.659 -9.498 -16.666 1.00 93.38 89 LEU A C 1
ATOM 693 O O . LEU A 1 89 ? 6.535 -10.062 -17.322 1.00 93.38 89 LEU A O 1
ATOM 697 N N . ALA A 1 90 ? 4.464 -9.231 -17.197 1.00 92.19 90 ALA A N 1
ATOM 698 C CA . ALA A 1 90 ? 4.160 -9.484 -18.603 1.00 92.19 90 ALA A CA 1
ATOM 699 C C . ALA A 1 90 ? 5.066 -8.649 -19.522 1.00 92.19 90 ALA A C 1
ATOM 701 O O . ALA A 1 90 ? 5.607 -9.173 -20.498 1.00 92.19 90 ALA A O 1
ATOM 702 N N . LEU A 1 91 ? 5.294 -7.384 -19.162 1.00 91.69 91 LEU A N 1
ATOM 703 C CA . LEU A 1 91 ? 6.184 -6.484 -19.881 1.00 91.69 91 LEU A CA 1
ATOM 704 C C . LEU A 1 91 ? 7.646 -6.953 -19.844 1.00 91.69 91 LEU A C 1
ATOM 706 O O . LEU A 1 91 ? 8.307 -6.962 -20.880 1.00 91.69 91 LEU A O 1
ATOM 710 N N . GLU A 1 92 ? 8.149 -7.383 -18.685 1.00 90.56 92 GLU A N 1
ATOM 711 C CA . GLU A 1 92 ? 9.498 -7.949 -18.545 1.00 90.56 92 GLU A CA 1
ATOM 712 C C . GLU A 1 92 ? 9.701 -9.150 -19.482 1.00 90.56 92 GLU A C 1
ATOM 714 O O . GLU A 1 92 ? 10.669 -9.202 -20.249 1.00 90.56 92 GLU A O 1
ATOM 719 N N . ASN A 1 93 ? 8.741 -10.080 -19.489 1.00 89.44 93 ASN A N 1
ATOM 720 C CA . ASN A 1 93 ? 8.766 -11.237 -20.379 1.00 89.44 93 ASN A CA 1
ATOM 721 C C . ASN A 1 93 ? 8.724 -10.817 -21.853 1.00 89.44 93 ASN A C 1
ATOM 723 O O . ASN A 1 93 ? 9.513 -11.322 -22.654 1.00 89.44 93 ASN A O 1
ATOM 727 N N . ALA A 1 94 ? 7.862 -9.863 -22.216 1.00 87.06 94 ALA A N 1
ATOM 728 C CA . ALA A 1 94 ? 7.788 -9.349 -23.579 1.00 87.06 94 ALA A CA 1
ATOM 729 C C . ALA A 1 94 ? 9.140 -8.769 -24.018 1.00 87.06 94 ALA A C 1
ATOM 731 O O . ALA A 1 94 ? 9.669 -9.159 -25.059 1.00 87.06 94 ALA A O 1
ATOM 732 N N . VAL A 1 95 ? 9.747 -7.914 -23.191 1.00 84.44 95 VAL A N 1
ATOM 733 C CA . VAL A 1 95 ? 11.053 -7.290 -23.442 1.00 84.44 95 VAL A CA 1
ATOM 734 C C . VAL A 1 95 ? 12.167 -8.326 -23.608 1.00 84.44 95 VAL A C 1
ATOM 736 O O . VAL A 1 95 ? 13.022 -8.160 -24.479 1.00 84.44 95 VAL A O 1
ATOM 739 N N . SER A 1 96 ? 12.148 -9.418 -22.837 1.00 81.31 96 SER A N 1
ATOM 740 C CA . SER A 1 96 ? 13.145 -10.494 -22.964 1.00 81.31 96 SER A CA 1
ATOM 741 C C . SER A 1 96 ? 13.143 -11.151 -24.353 1.00 81.31 96 SER A C 1
ATOM 743 O O . SER A 1 96 ? 14.193 -11.550 -24.859 1.00 81.31 96 SER A O 1
ATOM 745 N N . THR A 1 97 ? 11.974 -11.198 -25.000 1.00 80.38 97 THR A N 1
ATOM 746 C CA . THR A 1 97 ? 11.785 -11.783 -26.336 1.00 80.38 97 THR A CA 1
ATOM 747 C C . THR A 1 97 ? 11.950 -10.776 -27.476 1.00 80.38 97 THR A C 1
ATOM 749 O O . THR A 1 97 ? 12.045 -11.175 -28.638 1.00 80.38 97 THR A O 1
ATOM 752 N N . MET A 1 98 ? 12.012 -9.472 -27.177 1.00 79.88 98 MET A N 1
ATOM 753 C CA . MET A 1 98 ? 12.185 -8.440 -28.196 1.00 79.88 98 MET A CA 1
ATOM 754 C C . MET A 1 98 ? 13.595 -8.493 -28.797 1.00 79.88 98 MET A C 1
ATOM 756 O O . MET A 1 98 ? 14.621 -8.566 -28.107 1.00 79.88 98 MET A O 1
ATOM 760 N N . GLY A 1 99 ? 13.644 -8.418 -30.127 1.00 65.56 99 GLY A N 1
ATOM 761 C CA . GLY A 1 99 ? 14.886 -8.188 -30.850 1.00 65.56 99 GLY A CA 1
ATOM 762 C C . GLY A 1 99 ? 15.435 -6.808 -30.501 1.00 65.56 99 GLY A C 1
ATOM 763 O O . GLY A 1 99 ? 14.746 -5.802 -30.669 1.00 65.56 99 GLY A O 1
ATOM 764 N N . ILE A 1 100 ? 16.675 -6.760 -30.018 1.00 64.56 100 ILE A N 1
ATOM 765 C CA . ILE A 1 100 ? 17.434 -5.512 -29.947 1.00 64.56 100 ILE A CA 1
ATOM 766 C C . ILE A 1 100 ? 17.888 -5.227 -31.375 1.00 64.56 100 ILE A C 1
ATOM 768 O O . ILE A 1 100 ? 18.439 -6.119 -32.022 1.00 64.56 100 ILE A O 1
ATOM 772 N N . SER A 1 101 ? 17.605 -4.027 -31.887 1.00 58.47 101 SER A N 1
ATOM 773 C CA . SER A 1 101 ? 18.006 -3.658 -33.244 1.00 58.47 101 SER A CA 1
ATOM 774 C C . SER A 1 101 ? 19.497 -3.879 -33.429 1.00 58.47 101 SER A C 1
ATOM 776 O O . SER A 1 101 ? 20.313 -3.287 -32.721 1.00 58.47 101 SER A O 1
ATOM 778 N N . GLU A 1 102 ? 19.860 -4.647 -34.451 1.00 53.59 102 GLU A N 1
ATOM 779 C CA . GLU A 1 102 ? 21.148 -4.426 -35.087 1.00 53.59 102 GLU A CA 1
ATOM 780 C C . GLU A 1 102 ? 21.125 -3.009 -35.683 1.00 53.59 102 GLU A C 1
ATOM 782 O O . GLU A 1 102 ? 20.163 -2.646 -36.379 1.00 53.59 102 GLU A O 1
ATOM 787 N N . PRO A 1 103 ? 22.135 -2.166 -35.398 1.00 48.75 103 PRO A N 1
ATOM 788 C CA . PRO A 1 103 ? 22.194 -0.838 -35.980 1.00 48.75 103 PRO A CA 1
ATOM 789 C C . PRO A 1 103 ? 22.174 -0.983 -37.499 1.00 48.75 103 PRO A C 1
ATOM 791 O O . PRO A 1 103 ? 23.000 -1.698 -38.066 1.00 48.75 103 PRO A O 1
ATOM 794 N N . HIS A 1 104 ? 21.251 -0.298 -38.173 1.00 41.06 104 HIS A N 1
ATOM 795 C CA . HIS A 1 104 ? 21.345 -0.151 -39.618 1.00 41.06 104 HIS A CA 1
ATOM 796 C C . HIS A 1 104 ? 22.698 0.504 -39.901 1.00 41.06 104 HIS A C 1
ATOM 798 O O . HIS A 1 104 ? 22.959 1.617 -39.438 1.00 41.06 104 HIS A O 1
ATOM 804 N N . ALA A 1 105 ? 23.579 -0.226 -40.585 1.00 38.69 105 ALA A N 1
ATOM 805 C CA . ALA A 1 105 ? 24.926 0.203 -40.921 1.00 38.69 105 ALA A CA 1
ATOM 806 C C . ALA A 1 105 ? 24.876 1.368 -41.924 1.00 38.69 105 ALA A C 1
ATOM 808 O O . ALA A 1 105 ? 25.082 1.204 -43.122 1.00 38.69 105 ALA A O 1
ATOM 809 N N . GLY A 1 106 ? 24.583 2.566 -41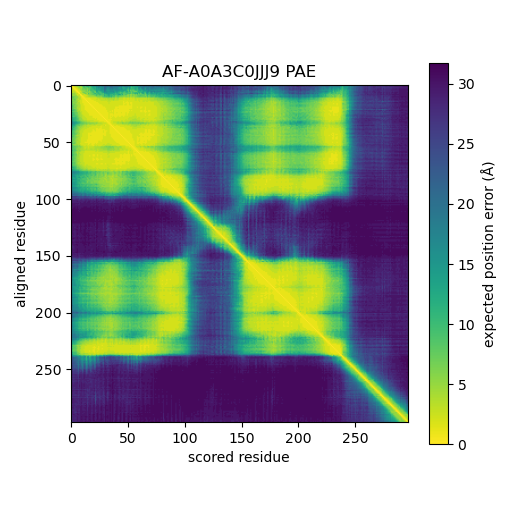.427 1.00 40.12 106 GLY A N 1
ATOM 810 C CA . GLY A 1 106 ? 24.938 3.815 -42.076 1.00 40.12 106 GLY A CA 1
ATOM 811 C C . GLY A 1 106 ? 26.381 4.125 -41.710 1.00 40.12 106 GLY A C 1
ATOM 812 O O . GLY A 1 106 ? 26.663 4.448 -40.562 1.00 40.12 106 GLY A O 1
ATOM 813 N N . THR A 1 107 ? 27.278 3.957 -42.680 1.00 47.09 107 THR A N 1
ATOM 814 C CA . THR A 1 107 ? 28.720 4.251 -42.649 1.00 47.09 107 THR A CA 1
ATOM 815 C C . THR A 1 107 ? 29.134 5.287 -41.593 1.00 47.09 107 THR A C 1
ATOM 817 O O . THR A 1 107 ? 28.973 6.490 -41.802 1.00 47.09 107 THR A O 1
ATOM 820 N N . ALA A 1 108 ? 29.717 4.833 -40.484 1.00 37.66 108 ALA A N 1
ATOM 821 C CA . ALA A 1 108 ? 30.381 5.695 -39.514 1.00 37.66 108 ALA A CA 1
ATOM 822 C C . ALA A 1 108 ? 31.885 5.394 -39.544 1.00 37.66 108 ALA A C 1
ATOM 824 O O . ALA A 1 108 ? 32.322 4.299 -39.197 1.00 37.66 108 ALA A O 1
ATOM 825 N N . GLN A 1 109 ? 32.674 6.367 -40.007 1.00 40.66 109 GLN A N 1
ATOM 826 C CA . GLN A 1 109 ? 34.121 6.378 -39.804 1.00 40.66 109 GLN A CA 1
ATOM 827 C C . GLN A 1 109 ? 34.403 6.471 -38.300 1.00 40.66 109 GLN A C 1
ATOM 829 O O . GLN A 1 109 ? 33.776 7.264 -37.594 1.00 40.66 109 GLN A O 1
ATOM 834 N N . ALA A 1 110 ? 35.330 5.644 -37.818 1.00 32.28 110 ALA A N 1
ATOM 835 C CA . ALA A 1 110 ? 35.783 5.659 -36.435 1.00 32.28 110 ALA A CA 1
ATOM 836 C C . ALA A 1 110 ? 36.411 7.027 -36.095 1.00 32.28 110 ALA A C 1
ATOM 838 O O . ALA A 1 110 ? 37.272 7.485 -36.848 1.00 32.28 110 ALA A O 1
ATOM 839 N N . PRO A 1 111 ? 36.036 7.686 -34.984 1.00 35.75 111 PRO A N 1
ATOM 840 C CA . PRO A 1 111 ? 36.810 8.807 -34.473 1.00 35.75 111 PRO A CA 1
ATOM 841 C C . PRO A 1 111 ? 38.119 8.275 -33.880 1.00 35.75 111 PRO A C 1
ATOM 843 O O . PRO A 1 111 ? 38.098 7.336 -33.081 1.00 35.75 111 PRO A O 1
ATOM 846 N N . GLU A 1 112 ? 39.247 8.878 -34.254 1.00 40.84 112 GLU A N 1
ATOM 847 C CA . GLU A 1 112 ? 40.516 8.678 -33.555 1.00 40.84 112 GLU A CA 1
ATOM 848 C C . GLU A 1 112 ? 40.357 9.044 -32.076 1.00 40.84 112 GLU A C 1
ATOM 850 O O . GLU A 1 112 ? 39.871 10.120 -31.716 1.00 40.84 112 GLU A O 1
ATOM 855 N N . ILE A 1 113 ? 40.760 8.117 -31.213 1.00 37.66 113 ILE A N 1
ATOM 856 C CA . ILE A 1 113 ? 40.785 8.298 -29.768 1.00 37.66 113 ILE A CA 1
ATOM 857 C C . ILE A 1 113 ? 41.987 9.195 -29.456 1.00 37.66 113 ILE A C 1
ATOM 859 O O . ILE A 1 113 ? 43.136 8.773 -29.574 1.00 37.66 113 ILE A O 1
ATOM 863 N N . GLY A 1 114 ? 41.712 10.445 -29.083 1.00 40.19 114 GLY A N 1
ATOM 864 C CA . GLY A 1 114 ? 42.714 11.366 -28.557 1.00 40.19 114 GLY A CA 1
ATOM 865 C C . GLY A 1 114 ? 43.306 10.833 -27.252 1.00 40.19 114 GLY A C 1
ATOM 866 O O . GLY A 1 114 ? 42.578 10.431 -26.346 1.00 40.19 114 GLY A O 1
ATOM 867 N N . GLN A 1 115 ? 44.635 10.826 -27.181 1.00 45.03 115 GLN A N 1
ATOM 868 C CA . GLN A 1 115 ? 45.410 10.529 -25.980 1.00 45.03 115 GLN A CA 1
ATOM 869 C C . GLN A 1 115 ? 45.038 11.539 -24.883 1.00 45.03 115 GLN A C 1
ATOM 871 O O . GLN A 1 115 ? 45.221 12.741 -25.063 1.00 45.03 115 GLN A O 1
ATOM 876 N N . GLY A 1 116 ? 44.479 11.058 -23.774 1.00 37.78 116 GLY A N 1
ATOM 877 C CA . GLY A 1 116 ? 44.295 11.846 -22.558 1.00 37.78 116 GLY A CA 1
ATOM 878 C C . GLY A 1 116 ? 45.436 11.553 -21.591 1.00 37.78 116 GLY A C 1
ATOM 879 O O . GLY A 1 116 ? 45.624 10.396 -21.214 1.00 37.78 116 GLY A O 1
ATOM 880 N N . ASP A 1 117 ? 46.194 12.585 -21.222 1.00 40.94 117 ASP A N 1
ATOM 881 C CA . ASP A 1 117 ? 47.289 12.500 -20.251 1.00 40.94 117 ASP A CA 1
ATOM 882 C C . ASP A 1 117 ? 46.819 11.970 -18.879 1.00 40.94 117 ASP A C 1
ATOM 884 O O . ASP A 1 117 ? 45.690 12.244 -18.451 1.00 40.94 117 ASP A O 1
ATOM 888 N N . PRO A 1 118 ? 47.676 11.229 -18.151 1.00 44.66 118 PRO A N 1
ATOM 889 C CA . PRO A 1 118 ? 47.321 10.648 -16.864 1.00 44.66 118 PRO A CA 1
ATOM 890 C C . PRO A 1 118 ? 47.171 11.747 -15.803 1.00 44.66 118 PRO A C 1
ATOM 892 O O . PRO A 1 118 ? 48.113 12.483 -15.511 1.00 44.66 118 PRO A O 1
ATOM 895 N N . SER A 1 119 ? 45.987 11.849 -15.195 1.00 48.69 119 SER A N 1
ATOM 896 C CA . SER A 1 119 ? 45.773 12.729 -14.040 1.00 48.69 119 SER A CA 1
ATOM 897 C C . SER A 1 119 ? 46.391 12.126 -12.766 1.00 48.69 119 SER A C 1
ATOM 899 O O . SER A 1 119 ? 46.285 10.914 -12.557 1.00 48.69 119 SER A O 1
ATOM 901 N N . PRO A 1 120 ? 47.036 12.943 -11.911 1.00 54.22 120 PRO A N 1
ATOM 902 C CA . PRO A 1 120 ? 47.712 12.482 -10.702 1.00 54.22 120 PRO A CA 1
ATOM 903 C C . PRO A 1 120 ? 46.713 12.061 -9.616 1.00 54.22 120 PRO A C 1
ATOM 905 O O . PRO A 1 120 ? 45.653 12.662 -9.459 1.00 54.22 120 PRO A O 1
ATOM 908 N N . ILE A 1 121 ? 47.080 11.034 -8.848 1.00 54.22 121 ILE A N 1
ATOM 909 C CA . ILE A 1 121 ? 46.295 10.489 -7.732 1.00 54.22 121 ILE A CA 1
ATOM 910 C C . ILE A 1 121 ? 46.467 11.414 -6.508 1.00 54.22 121 ILE A C 1
ATOM 912 O O . ILE A 1 121 ? 47.604 11.552 -6.053 1.00 54.22 121 ILE A O 1
ATOM 916 N N . PRO A 1 122 ? 45.405 12.038 -5.952 1.00 47.78 122 PRO A N 1
ATOM 917 C CA . PRO A 1 122 ? 45.517 12.882 -4.765 1.00 47.78 122 PRO A CA 1
ATOM 918 C C . PRO A 1 122 ? 45.221 12.129 -3.457 1.00 47.78 122 PRO A C 1
ATOM 920 O O . PRO A 1 122 ? 44.523 11.119 -3.418 1.00 47.78 122 PRO A O 1
ATOM 923 N N . GLU A 1 123 ? 45.756 12.678 -2.369 1.00 57.41 123 GLU A N 1
ATOM 924 C CA . GLU A 1 123 ? 46.021 12.031 -1.077 1.00 57.41 123 GLU A CA 1
ATOM 925 C C . GLU A 1 123 ? 44.901 12.215 -0.022 1.00 57.41 123 GLU A C 1
ATOM 927 O O . GLU A 1 123 ? 45.116 11.947 1.158 1.00 57.41 123 GLU A O 1
ATOM 932 N N . SER A 1 124 ? 43.689 12.664 -0.395 1.00 55.84 124 SER A N 1
ATOM 933 C CA . SER A 1 124 ? 42.574 12.796 0.566 1.00 55.84 124 SER A CA 1
ATOM 934 C C . SER A 1 124 ? 41.181 12.485 -0.007 1.00 55.84 124 SER A C 1
ATOM 936 O O . SER A 1 124 ? 40.824 12.866 -1.124 1.00 55.84 124 SER A O 1
ATOM 938 N N . ILE A 1 125 ? 40.382 11.771 0.795 1.00 57.50 125 ILE A N 1
ATOM 939 C CA . ILE A 1 125 ? 39.064 11.219 0.428 1.00 57.50 125 ILE A CA 1
ATOM 940 C C . ILE A 1 125 ? 37.933 12.256 0.606 1.00 57.50 125 ILE A C 1
ATOM 942 O O . ILE A 1 125 ? 36.918 12.201 -0.081 1.00 57.50 125 ILE A O 1
ATOM 946 N N . GLU A 1 126 ? 38.097 13.243 1.490 1.00 57.28 126 GLU A N 1
ATOM 947 C CA . GLU A 1 126 ? 37.029 14.212 1.790 1.00 57.28 126 GLU A CA 1
ATOM 948 C C . GLU A 1 126 ? 36.914 15.330 0.741 1.00 57.28 126 GLU A C 1
ATOM 950 O O . GLU A 1 126 ? 35.807 15.757 0.415 1.00 57.28 126 GLU A O 1
ATOM 955 N N . GLN A 1 127 ? 38.028 15.766 0.143 1.00 56.94 127 GLN A N 1
ATOM 956 C CA . GLN A 1 127 ? 37.998 16.758 -0.944 1.00 56.94 127 GLN A CA 1
ATOM 957 C C . GLN A 1 127 ? 37.540 16.142 -2.273 1.00 56.94 127 GLN A C 1
ATOM 959 O O . GLN A 1 127 ? 36.823 16.784 -3.037 1.00 56.94 127 GLN A O 1
ATOM 964 N N . THR A 1 128 ? 37.848 14.863 -2.508 1.00 59.78 128 THR A N 1
ATOM 965 C CA . THR A 1 128 ? 37.419 14.140 -3.715 1.00 59.78 128 THR A CA 1
ATOM 966 C C . THR A 1 128 ? 35.913 13.895 -3.760 1.00 59.78 128 THR A C 1
ATOM 968 O O . THR A 1 128 ? 35.352 13.898 -4.848 1.00 59.78 128 THR A O 1
ATOM 971 N N . LEU A 1 129 ? 35.231 13.745 -2.620 1.00 60.31 129 LEU A N 1
ATOM 972 C CA . LEU A 1 129 ? 33.769 13.599 -2.574 1.00 60.31 129 LEU A CA 1
ATOM 973 C C . LEU A 1 129 ? 33.029 14.897 -2.928 1.00 60.31 129 LEU A C 1
ATOM 975 O O . LEU A 1 129 ? 32.036 14.849 -3.654 1.00 60.31 129 LEU A O 1
ATOM 979 N N . ASN A 1 130 ? 33.531 16.051 -2.478 1.00 61.06 130 ASN A N 1
ATOM 980 C CA . ASN A 1 130 ? 32.934 17.345 -2.817 1.00 61.06 130 ASN A CA 1
ATOM 981 C C . ASN A 1 130 ? 33.219 17.742 -4.272 1.00 61.06 130 ASN A C 1
ATOM 983 O O . ASN A 1 130 ? 32.293 18.136 -4.981 1.00 61.06 130 ASN A O 1
ATOM 987 N N . ASP A 1 131 ? 34.449 17.543 -4.753 1.00 58.75 131 ASP A N 1
ATOM 988 C CA . ASP A 1 131 ? 34.786 17.778 -6.162 1.00 58.75 131 ASP A CA 1
ATOM 989 C C . ASP A 1 131 ? 34.065 16.782 -7.085 1.00 58.75 131 ASP A C 1
ATOM 991 O O . ASP A 1 131 ? 33.641 17.141 -8.184 1.00 58.75 131 ASP A O 1
ATOM 995 N N . ALA A 1 132 ? 33.850 15.535 -6.648 1.00 61.88 132 ALA A N 1
ATOM 996 C CA . ALA A 1 132 ? 33.042 14.569 -7.388 1.00 61.88 132 ALA A CA 1
ATOM 997 C C . ALA A 1 132 ? 31.566 14.980 -7.438 1.00 61.88 132 ALA A C 1
ATOM 999 O O . ALA A 1 132 ? 30.959 14.856 -8.497 1.00 61.88 132 ALA A O 1
ATOM 1000 N N . TRP A 1 133 ? 30.989 15.508 -6.352 1.00 64.44 133 TRP A N 1
ATOM 1001 C CA . TRP A 1 133 ? 29.599 15.979 -6.335 1.00 64.44 133 TRP A CA 1
ATOM 1002 C C . TRP A 1 133 ? 29.398 17.220 -7.216 1.00 64.44 133 TRP A C 1
ATOM 1004 O O . TRP A 1 133 ? 28.441 17.296 -7.994 1.00 64.44 133 TRP A O 1
ATOM 1014 N N . GLU A 1 134 ? 30.344 18.162 -7.180 1.00 61.00 134 GLU A N 1
ATOM 1015 C CA . GLU A 1 134 ? 30.297 19.354 -8.026 1.00 61.00 134 GLU A CA 1
ATOM 1016 C C . GLU A 1 134 ? 30.484 19.006 -9.515 1.00 61.00 134 GLU A C 1
ATOM 1018 O O . GLU A 1 134 ? 29.804 19.569 -10.378 1.00 61.00 134 GLU A O 1
ATOM 1023 N N . ASN A 1 135 ? 31.326 18.015 -9.829 1.00 56.12 135 ASN A N 1
ATOM 1024 C CA . ASN A 1 135 ? 31.523 17.524 -11.195 1.00 56.12 135 ASN A CA 1
ATOM 1025 C C . ASN A 1 135 ? 30.401 16.587 -11.681 1.00 56.12 135 ASN A C 1
ATOM 1027 O O . ASN A 1 135 ? 30.100 16.584 -12.873 1.00 56.12 135 ASN A O 1
ATOM 1031 N N . PHE A 1 136 ? 29.716 15.859 -10.791 1.00 59.44 136 PHE A N 1
ATOM 1032 C CA . PHE A 1 136 ? 28.565 15.011 -11.135 1.00 59.44 136 PHE A CA 1
ATOM 1033 C C . PHE A 1 136 ? 27.352 15.850 -11.559 1.00 59.44 136 PHE A C 1
ATOM 1035 O O . PHE A 1 136 ? 26.680 15.519 -12.534 1.00 59.44 136 PHE A O 1
ATOM 1042 N N . SER A 1 137 ? 27.128 17.000 -10.908 1.00 56.69 137 SER A N 1
ATOM 1043 C CA . SER A 1 137 ? 26.077 17.952 -11.310 1.00 56.69 137 SER A CA 1
ATOM 1044 C C . SER A 1 137 ? 26.324 18.580 -12.691 1.00 56.69 137 SER A C 1
ATOM 1046 O O . SER A 1 137 ? 25.378 18.894 -13.413 1.00 56.69 137 SER A O 1
ATOM 1048 N N . LYS A 1 138 ? 27.596 18.687 -13.105 1.00 55.06 138 LYS A N 1
ATOM 1049 C CA . LYS A 1 138 ? 28.014 19.135 -14.446 1.00 55.06 138 LYS A CA 1
ATOM 1050 C C . LYS A 1 138 ? 27.974 18.003 -15.486 1.00 55.06 138 LYS A C 1
ATOM 1052 O O . LYS A 1 138 ? 28.089 18.274 -16.680 1.00 55.06 138 LYS A O 1
ATOM 1057 N N . LEU A 1 139 ? 27.766 16.755 -15.051 1.00 54.16 139 LEU A N 1
ATOM 1058 C CA . LEU A 1 139 ? 27.676 15.562 -15.897 1.00 54.16 139 LEU A CA 1
ATOM 1059 C C . LEU A 1 139 ? 26.237 15.105 -16.180 1.00 54.16 139 LEU A C 1
ATOM 1061 O O . LEU A 1 139 ? 26.043 14.112 -16.878 1.00 54.16 139 LEU A O 1
ATOM 1065 N N . ILE A 1 140 ? 25.222 15.842 -15.721 1.00 52.81 140 ILE A N 1
ATOM 1066 C CA . ILE A 1 140 ? 23.856 15.701 -16.241 1.00 52.81 140 ILE A CA 1
ATOM 1067 C C . ILE A 1 140 ? 23.739 16.610 -17.464 1.00 52.81 140 ILE A C 1
ATOM 1069 O O . ILE A 1 140 ? 23.117 17.671 -17.459 1.00 52.81 140 ILE A O 1
ATOM 1073 N N . VAL A 1 141 ? 24.391 16.193 -18.546 1.00 51.81 141 VAL A N 1
ATOM 1074 C CA . VAL A 1 141 ? 24.120 16.749 -19.867 1.00 51.81 141 VAL A CA 1
ATOM 1075 C C . VAL A 1 141 ? 22.900 16.011 -20.394 1.00 51.81 141 VAL A C 1
ATOM 1077 O O . VAL A 1 141 ? 22.995 14.844 -20.771 1.00 51.81 141 VAL A O 1
ATOM 1080 N N . VAL A 1 142 ? 21.751 16.690 -20.455 1.00 54.47 142 VAL A N 1
ATOM 1081 C CA . VAL A 1 142 ? 20.617 16.240 -21.274 1.00 54.47 142 VAL A CA 1
ATOM 1082 C C . VAL A 1 142 ? 21.067 16.328 -22.731 1.00 54.47 142 VAL A C 1
ATOM 1084 O O . VAL A 1 142 ? 20.887 17.335 -23.416 1.00 54.47 142 VAL A O 1
ATOM 1087 N N . ARG A 1 143 ? 21.759 15.285 -23.192 1.00 43.19 143 ARG A N 1
ATOM 1088 C CA . ARG A 1 143 ? 22.250 15.197 -24.559 1.00 43.19 143 ARG A CA 1
ATOM 1089 C C . ARG A 1 143 ? 21.142 14.593 -25.400 1.00 43.19 143 ARG A C 1
ATOM 1091 O O . ARG A 1 143 ? 20.875 13.399 -25.342 1.00 43.19 143 ARG A O 1
ATOM 1098 N N . ARG A 1 144 ? 20.489 15.438 -26.194 1.00 52.31 144 ARG A N 1
ATOM 1099 C CA . ARG A 1 144 ? 19.610 14.979 -27.266 1.00 52.31 144 ARG A CA 1
ATOM 1100 C C . ARG A 1 144 ? 20.490 14.321 -28.332 1.00 52.31 144 ARG A C 1
ATOM 1102 O O . ARG A 1 144 ? 21.215 15.005 -29.051 1.00 52.31 144 ARG A O 1
ATOM 1109 N N . SER A 1 145 ? 20.490 12.995 -28.362 1.00 41.44 145 SER A N 1
ATOM 1110 C CA . SER A 1 145 ? 21.359 12.200 -29.230 1.00 41.44 145 SER A CA 1
ATOM 1111 C C . SER A 1 145 ? 20.713 11.979 -30.597 1.00 41.44 145 SER A C 1
ATOM 1113 O O . SER A 1 145 ? 20.227 10.896 -30.893 1.00 41.44 145 SER A O 1
ATOM 1115 N N . ASP A 1 146 ? 20.745 12.997 -31.458 1.00 45.00 146 ASP A N 1
ATOM 1116 C CA . ASP A 1 146 ? 20.680 12.779 -32.906 1.00 45.00 146 ASP A CA 1
ATOM 1117 C C . ASP A 1 146 ? 22.081 12.368 -33.382 1.00 45.00 146 ASP A C 1
ATOM 1119 O O . ASP A 1 146 ? 22.901 13.230 -33.707 1.00 45.00 146 ASP A O 1
ATOM 1123 N N . LYS A 1 147 ? 22.389 11.061 -33.342 1.00 48.81 147 LYS A N 1
ATOM 1124 C CA . LYS A 1 147 ? 23.389 10.373 -34.193 1.00 48.81 147 LYS A CA 1
ATOM 1125 C C . LYS A 1 147 ? 23.434 8.868 -33.876 1.00 48.81 147 LYS A C 1
ATOM 1127 O O . LYS A 1 147 ? 23.571 8.509 -32.707 1.00 48.81 147 LYS A O 1
ATOM 1132 N N . PRO A 1 148 ? 23.360 7.983 -34.887 1.00 49.91 148 PRO A N 1
ATOM 1133 C CA . PRO A 1 148 ? 23.294 6.545 -34.668 1.00 49.91 148 PRO A CA 1
ATOM 1134 C C . PRO A 1 148 ? 24.653 6.020 -34.198 1.00 49.91 148 PRO A C 1
ATOM 1136 O O . PRO A 1 148 ? 25.662 6.162 -34.888 1.00 49.91 148 PRO A O 1
ATOM 1139 N N . MET A 1 149 ? 24.678 5.388 -33.025 1.00 46.78 149 MET A N 1
ATOM 1140 C CA . MET A 1 149 ? 25.808 4.587 -32.552 1.00 46.78 149 MET A CA 1
ATOM 1141 C C . MET A 1 149 ? 25.870 3.285 -33.368 1.00 46.78 149 MET A C 1
ATOM 1143 O O . MET A 1 149 ? 25.570 2.202 -32.876 1.00 46.78 149 MET A O 1
ATOM 1147 N N . ALA A 1 150 ? 26.226 3.393 -34.649 1.00 48.78 150 ALA A N 1
ATOM 1148 C CA . ALA A 1 150 ? 26.554 2.259 -35.503 1.00 48.78 150 ALA A CA 1
ATOM 1149 C C . ALA A 1 150 ? 27.994 1.807 -35.205 1.00 48.78 150 ALA A C 1
ATOM 1151 O O . ALA A 1 150 ? 28.902 1.971 -36.012 1.00 48.78 150 ALA A O 1
ATOM 1152 N N . ALA A 1 151 ? 28.207 1.272 -34.006 1.00 50.03 151 ALA A N 1
ATOM 1153 C CA . ALA A 1 151 ? 29.400 0.515 -33.660 1.00 50.03 151 ALA A CA 1
ATOM 1154 C C . ALA A 1 151 ? 28.917 -0.836 -33.131 1.00 50.03 151 ALA A C 1
ATOM 1156 O O . ALA A 1 151 ? 28.184 -0.885 -32.147 1.00 50.03 151 ALA A O 1
ATOM 1157 N N . LEU A 1 152 ? 29.257 -1.892 -33.869 1.00 54.25 152 LEU A N 1
ATOM 1158 C CA . LEU A 1 152 ? 28.895 -3.301 -33.683 1.00 54.25 152 LEU A CA 1
ATOM 1159 C C . LEU A 1 152 ? 28.516 -3.641 -32.226 1.00 54.25 152 LEU A C 1
ATOM 1161 O O . LEU A 1 152 ? 29.381 -3.779 -31.361 1.00 54.25 152 LEU A O 1
ATOM 1165 N N . MET A 1 153 ? 27.215 -3.769 -31.950 1.00 64.25 153 MET A N 1
ATOM 1166 C CA . MET A 1 153 ? 26.729 -4.302 -30.677 1.00 64.25 153 MET A CA 1
ATOM 1167 C C . MET A 1 153 ? 27.172 -5.765 -30.595 1.00 64.25 153 MET A C 1
ATOM 1169 O O . MET A 1 153 ? 26.690 -6.598 -31.360 1.00 64.25 153 MET A O 1
ATOM 1173 N N . THR A 1 154 ? 28.105 -6.097 -29.700 1.00 73.50 154 THR A N 1
ATOM 1174 C CA . THR A 1 154 ? 28.447 -7.504 -29.464 1.00 73.50 154 THR A CA 1
ATOM 1175 C C . THR A 1 154 ? 27.229 -8.228 -28.869 1.00 73.50 154 THR A C 1
ATOM 1177 O O . THR A 1 154 ? 26.479 -7.615 -28.101 1.00 73.50 154 THR A O 1
ATOM 1180 N N . PRO A 1 155 ? 27.018 -9.526 -29.160 1.00 73.19 155 PRO A N 1
ATOM 1181 C CA . PRO A 1 155 ? 25.928 -10.303 -28.557 1.00 73.19 155 PRO A CA 1
ATOM 1182 C C . PRO A 1 155 ? 25.913 -10.240 -27.021 1.00 73.19 155 PRO A C 1
ATOM 1184 O O . PRO A 1 155 ? 24.855 -10.219 -26.398 1.00 73.19 155 PRO A O 1
ATOM 1187 N N . GLU A 1 156 ? 27.089 -10.128 -26.404 1.00 75.25 156 GLU A N 1
ATOM 1188 C CA . GLU A 1 156 ? 27.242 -9.945 -24.960 1.00 75.25 156 GLU A CA 1
ATOM 1189 C C . GLU A 1 156 ? 26.695 -8.592 -24.470 1.00 75.25 156 GLU A C 1
ATOM 1191 O O . GLU A 1 156 ? 26.007 -8.527 -23.451 1.00 75.25 156 GLU A O 1
ATOM 1196 N N . ARG A 1 157 ? 26.922 -7.504 -25.219 1.00 77.62 157 ARG A N 1
ATOM 1197 C CA . ARG A 1 157 ? 26.419 -6.164 -24.879 1.00 77.62 157 ARG A CA 1
ATOM 1198 C C . ARG A 1 157 ? 24.896 -6.077 -24.975 1.00 77.62 157 ARG A C 1
ATOM 1200 O O . ARG A 1 157 ? 24.269 -5.418 -24.150 1.00 77.62 157 ARG A O 1
ATOM 1207 N N . ILE A 1 158 ? 24.311 -6.768 -25.951 1.00 78.75 158 ILE A N 1
ATOM 1208 C CA . ILE A 1 158 ? 22.858 -6.916 -26.123 1.00 78.75 158 ILE A CA 1
ATOM 1209 C C . ILE A 1 158 ? 22.245 -7.577 -24.883 1.00 78.75 158 ILE A C 1
ATOM 1211 O O . ILE A 1 158 ? 21.267 -7.082 -24.324 1.00 78.75 158 ILE A O 1
ATOM 1215 N N . GLU A 1 159 ? 22.859 -8.656 -24.407 1.00 80.88 159 GLU A N 1
ATOM 1216 C CA . GLU A 1 159 ? 22.369 -9.381 -23.239 1.00 80.88 159 GLU A CA 1
ATOM 1217 C C . GLU A 1 159 ? 22.498 -8.571 -21.939 1.00 80.88 159 GLU A C 1
ATOM 1219 O O . GLU A 1 159 ? 21.602 -8.592 -21.094 1.00 80.88 159 GLU A O 1
ATOM 1224 N N .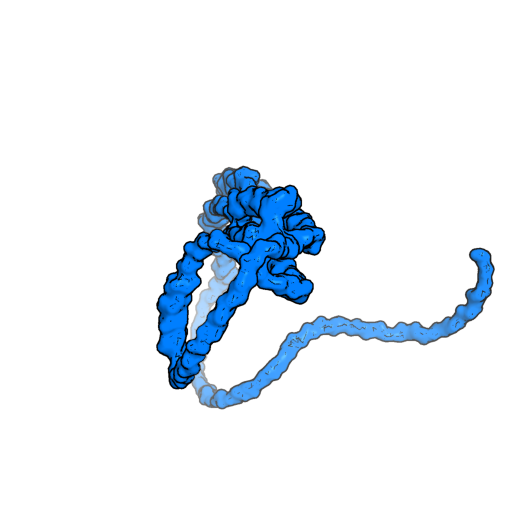 LEU A 1 160 ? 23.567 -7.782 -21.789 1.00 85.12 160 LEU A N 1
ATOM 1225 C CA . LEU A 1 160 ? 23.706 -6.853 -20.663 1.00 85.12 160 LEU A CA 1
ATOM 1226 C C . LEU A 1 160 ? 22.608 -5.784 -20.647 1.00 85.12 160 LEU A C 1
ATOM 1228 O O . LEU A 1 160 ? 22.115 -5.440 -19.571 1.00 85.12 160 LEU A O 1
ATOM 1232 N N . ILE A 1 161 ? 22.210 -5.263 -21.811 1.00 85.56 161 ILE A N 1
ATOM 1233 C CA . ILE A 1 161 ? 21.120 -4.283 -21.903 1.00 85.56 161 ILE A CA 1
ATOM 1234 C C . ILE A 1 161 ? 19.810 -4.907 -21.417 1.00 85.56 161 ILE A C 1
ATOM 1236 O O . ILE A 1 161 ? 19.135 -4.312 -20.576 1.00 85.56 161 ILE A O 1
ATOM 1240 N N . ARG A 1 162 ? 19.486 -6.128 -21.870 1.00 84.75 162 ARG A N 1
ATOM 1241 C CA . ARG A 1 162 ? 18.283 -6.847 -21.415 1.00 84.75 162 ARG A CA 1
ATOM 1242 C C . ARG A 1 162 ? 18.282 -7.070 -19.910 1.00 84.75 162 ARG A C 1
ATOM 1244 O O . ARG A 1 162 ? 17.295 -6.755 -19.256 1.00 84.75 162 ARG A O 1
ATOM 1251 N N . LYS A 1 163 ? 19.391 -7.559 -19.351 1.00 88.31 163 LYS A N 1
ATOM 1252 C CA . LYS A 1 163 ? 19.510 -7.833 -17.910 1.00 88.31 163 LYS A CA 1
ATOM 1253 C C . LYS A 1 163 ? 19.330 -6.583 -17.057 1.00 88.31 163 LYS A C 1
ATOM 1255 O O . LYS A 1 163 ? 18.649 -6.627 -16.040 1.00 88.31 163 LYS A O 1
ATOM 1260 N N . ASN A 1 164 ? 19.921 -5.465 -17.467 1.00 89.25 164 ASN A N 1
ATOM 1261 C CA . ASN A 1 164 ? 19.746 -4.201 -16.757 1.00 89.25 164 ASN A CA 1
ATOM 1262 C C . ASN A 1 164 ? 18.309 -3.676 -16.859 1.00 89.25 164 ASN A C 1
ATOM 1264 O O . ASN A 1 164 ? 17.784 -3.164 -15.875 1.00 89.25 164 ASN A O 1
ATOM 1268 N N . LEU A 1 165 ? 17.660 -3.818 -18.018 1.00 90.12 165 LEU A N 1
ATOM 1269 C CA . LEU A 1 165 ? 16.259 -3.438 -18.179 1.00 90.12 165 LEU A CA 1
ATOM 1270 C C . LEU A 1 165 ? 15.342 -4.309 -17.307 1.00 90.12 165 LEU A C 1
ATOM 1272 O O . LEU A 1 165 ? 14.512 -3.765 -16.585 1.00 90.12 165 LEU A O 1
ATOM 1276 N N . ALA A 1 166 ? 15.556 -5.627 -17.286 1.00 90.44 166 ALA A N 1
ATOM 1277 C CA . ALA A 1 166 ? 14.857 -6.545 -16.386 1.00 90.44 166 ALA A CA 1
ATOM 1278 C C . ALA A 1 166 ? 15.056 -6.150 -14.914 1.00 90.44 166 ALA A C 1
ATOM 1280 O O . ALA A 1 166 ? 14.092 -6.017 -14.169 1.00 90.44 166 ALA A O 1
ATOM 1281 N N . LEU A 1 167 ? 16.291 -5.829 -14.511 1.00 92.44 167 LEU A N 1
ATOM 1282 C CA . LEU A 1 167 ? 16.585 -5.345 -13.161 1.00 92.44 167 LEU A CA 1
ATOM 1283 C C . LEU A 1 167 ? 15.820 -4.056 -12.814 1.00 92.44 167 LEU A C 1
ATOM 1285 O O . LEU A 1 167 ? 15.380 -3.890 -11.678 1.00 92.44 167 LEU A O 1
ATOM 1289 N N . LYS A 1 168 ? 15.659 -3.128 -13.765 1.00 92.69 168 LYS A N 1
ATOM 1290 C CA . LYS A 1 168 ? 14.901 -1.886 -13.545 1.00 92.69 168 LYS A CA 1
ATOM 1291 C C . LYS A 1 168 ? 13.397 -2.128 -13.455 1.00 92.69 168 LYS A C 1
ATOM 1293 O O . LYS A 1 168 ? 12.754 -1.522 -12.600 1.00 92.69 168 LYS A O 1
ATOM 1298 N N . LEU A 1 169 ? 12.851 -3.029 -14.268 1.00 93.75 169 LEU A N 1
ATOM 1299 C CA . LEU A 1 169 ? 11.453 -3.452 -14.162 1.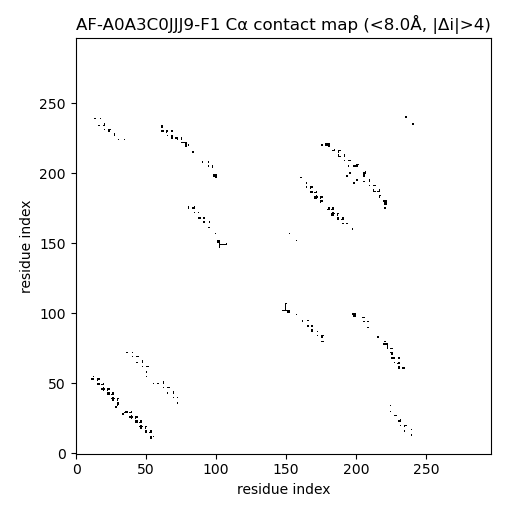00 93.75 169 LEU A CA 1
ATOM 1300 C C . LEU A 1 169 ? 11.189 -4.172 -12.833 1.00 93.75 169 LEU A C 1
ATOM 1302 O O . LEU A 1 169 ? 10.175 -3.914 -12.186 1.00 93.75 169 LEU A O 1
ATOM 1306 N N . GLU A 1 170 ? 12.139 -4.978 -12.361 1.00 93.88 170 GLU A N 1
ATOM 1307 C CA . GLU A 1 170 ? 12.042 -5.636 -11.059 1.00 93.88 170 GLU A CA 1
ATOM 1308 C C . GLU A 1 170 ? 12.137 -4.637 -9.899 1.00 93.88 170 GLU A C 1
ATOM 1310 O O . GLU A 1 170 ? 11.363 -4.710 -8.945 1.00 93.88 170 GLU A O 1
ATOM 1315 N N . ALA A 1 171 ? 13.019 -3.638 -10.000 1.00 93.69 171 ALA A N 1
ATOM 1316 C CA . ALA A 1 171 ? 13.064 -2.533 -9.045 1.00 93.69 171 ALA A CA 1
ATOM 1317 C C . ALA A 1 171 ? 11.736 -1.753 -9.013 1.00 93.69 171 ALA A C 1
ATOM 1319 O O . ALA A 1 171 ? 11.255 -1.417 -7.930 1.00 93.69 171 ALA A O 1
ATOM 1320 N N . ALA A 1 172 ? 11.104 -1.525 -10.172 1.00 95.00 172 ALA A N 1
ATOM 1321 C CA . ALA A 1 172 ? 9.771 -0.931 -10.243 1.00 95.00 172 ALA A CA 1
ATOM 1322 C C . ALA A 1 172 ? 8.728 -1.821 -9.549 1.00 95.00 172 ALA A C 1
ATOM 1324 O O . ALA A 1 172 ? 7.931 -1.324 -8.757 1.00 95.00 172 ALA A O 1
ATOM 1325 N N . ARG A 1 173 ? 8.763 -3.140 -9.766 1.00 94.62 173 ARG A N 1
ATOM 1326 C CA . ARG A 1 173 ? 7.846 -4.088 -9.118 1.00 94.62 173 ARG A CA 1
ATOM 1327 C C . ARG A 1 173 ? 8.017 -4.120 -7.597 1.00 94.62 173 ARG A C 1
ATOM 1329 O O . ARG A 1 173 ? 7.028 -4.097 -6.869 1.00 94.62 173 ARG A O 1
ATOM 1336 N N . LEU A 1 174 ? 9.253 -4.110 -7.100 1.00 94.25 174 LEU A N 1
ATOM 1337 C CA . LEU A 1 174 ? 9.530 -4.009 -5.665 1.00 94.25 174 LEU A CA 1
ATOM 1338 C C . LEU A 1 174 ? 9.042 -2.676 -5.090 1.00 94.25 174 LEU A C 1
ATOM 1340 O O . LEU A 1 174 ? 8.434 -2.658 -4.019 1.00 94.25 174 LEU A O 1
ATOM 1344 N N . ALA A 1 175 ? 9.265 -1.565 -5.794 1.00 93.69 175 ALA A N 1
ATOM 1345 C CA . ALA A 1 175 ? 8.767 -0.258 -5.379 1.00 93.69 175 ALA A CA 1
ATOM 1346 C C . ALA A 1 175 ? 7.231 -0.212 -5.342 1.00 93.69 175 ALA A C 1
ATOM 1348 O O . ALA A 1 175 ? 6.667 0.353 -4.408 1.00 93.69 175 ALA A O 1
ATOM 1349 N N . LEU A 1 176 ? 6.564 -0.857 -6.302 1.00 93.31 176 LEU A N 1
ATOM 1350 C CA . LEU A 1 176 ? 5.112 -1.016 -6.346 1.00 93.31 176 LEU A CA 1
ATOM 1351 C C . LEU A 1 176 ? 4.585 -1.776 -5.119 1.00 93.31 176 LEU A C 1
ATOM 1353 O O . LEU A 1 176 ? 3.687 -1.283 -4.443 1.00 93.31 176 LEU A O 1
ATOM 1357 N N . ILE A 1 177 ? 5.170 -2.936 -4.794 1.00 90.50 177 ILE A N 1
ATOM 1358 C CA . ILE A 1 177 ? 4.757 -3.761 -3.640 1.00 90.50 177 ILE A CA 1
ATOM 1359 C C . ILE A 1 177 ? 4.912 -2.993 -2.323 1.00 90.50 177 ILE A C 1
ATOM 1361 O O . ILE A 1 177 ? 4.053 -3.070 -1.449 1.00 90.50 177 ILE A O 1
ATOM 1365 N N . ASN A 1 178 ? 5.990 -2.221 -2.194 1.00 88.88 178 ASN A N 1
ATOM 1366 C CA . ASN A 1 178 ? 6.256 -1.406 -1.010 1.00 88.88 178 ASN A CA 1
ATOM 1367 C C . ASN A 1 178 ? 5.573 -0.022 -1.053 1.00 88.88 178 ASN A C 1
ATOM 1369 O O . ASN A 1 178 ? 5.819 0.805 -0.178 1.00 88.88 178 ASN A O 1
ATOM 1373 N N . GLN A 1 179 ? 4.743 0.260 -2.067 1.00 88.56 179 GLN A N 1
ATOM 1374 C CA . GLN A 1 179 ? 4.043 1.540 -2.262 1.00 88.56 179 GLN A CA 1
ATOM 1375 C C . GLN A 1 179 ? 4.978 2.774 -2.272 1.00 88.56 179 GLN A C 1
ATOM 1377 O O . GLN A 1 179 ? 4.610 3.886 -1.876 1.00 88.56 179 GLN A O 1
ATOM 1382 N N . HIS A 1 180 ? 6.214 2.603 -2.754 1.00 91.12 180 HIS A N 1
ATOM 1383 C CA . HIS A 1 180 ? 7.204 3.670 -2.902 1.00 91.12 180 HIS A CA 1
ATOM 1384 C C . HIS A 1 180 ? 7.037 4.408 -4.239 1.00 91.12 180 HIS A C 1
ATOM 1386 O O . HIS A 1 180 ? 7.754 4.131 -5.202 1.00 91.12 180 HIS A O 1
ATOM 1392 N N . GLN A 1 181 ? 6.126 5.391 -4.278 1.00 90.69 181 GLN A N 1
ATOM 1393 C CA . GLN A 1 181 ? 5.777 6.157 -5.490 1.00 90.69 181 GLN A CA 1
ATOM 1394 C C . GLN A 1 181 ? 6.998 6.674 -6.266 1.00 90.69 181 GLN A C 1
ATOM 1396 O O . GLN A 1 181 ? 7.098 6.423 -7.461 1.00 90.69 181 GLN A O 1
ATOM 1401 N N . THR A 1 182 ? 7.931 7.364 -5.601 1.00 92.25 182 THR A N 1
ATOM 1402 C CA . THR A 1 182 ? 9.090 7.986 -6.264 1.00 92.25 182 THR A CA 1
ATOM 1403 C C . THR A 1 182 ? 9.975 6.954 -6.962 1.00 92.25 182 THR A C 1
ATOM 1405 O O . THR A 1 182 ? 10.276 7.097 -8.145 1.00 92.25 182 THR A O 1
ATOM 1408 N N . LEU A 1 183 ? 10.337 5.874 -6.259 1.00 93.50 183 LEU A N 1
ATOM 1409 C CA . LEU A 1 183 ? 11.183 4.813 -6.815 1.00 93.50 183 LEU A CA 1
ATOM 1410 C C . LEU A 1 183 ? 10.489 4.069 -7.958 1.00 93.50 183 LEU A C 1
ATOM 1412 O O . LEU A 1 183 ? 11.147 3.683 -8.924 1.00 93.50 183 LEU A O 1
ATOM 1416 N N . PHE A 1 184 ? 9.170 3.887 -7.866 1.00 95.12 184 PHE A N 1
ATOM 1417 C CA . PHE A 1 184 ? 8.365 3.292 -8.928 1.00 95.12 184 PHE A CA 1
ATOM 1418 C C . PHE A 1 184 ? 8.397 4.156 -10.193 1.00 95.12 184 PHE A C 1
ATOM 1420 O O . PHE A 1 184 ? 8.782 3.666 -11.256 1.00 95.12 184 PHE A O 1
ATOM 1427 N N . THR A 1 185 ? 8.093 5.453 -10.070 1.00 94.50 185 THR A N 1
ATOM 1428 C CA . THR A 1 185 ? 8.103 6.387 -11.207 1.00 94.50 185 THR A CA 1
ATOM 1429 C C . THR A 1 185 ? 9.489 6.522 -11.833 1.00 94.50 185 THR A C 1
ATOM 1431 O O . THR A 1 185 ? 9.618 6.465 -13.053 1.00 94.50 185 THR A O 1
ATOM 1434 N N . GLU A 1 186 ? 10.550 6.613 -11.025 1.00 94.31 186 GLU A N 1
ATOM 1435 C CA . GLU A 1 186 ? 11.926 6.710 -11.527 1.00 94.31 186 GLU A CA 1
ATOM 1436 C C . GLU A 1 186 ? 12.370 5.433 -12.250 1.00 94.31 186 GLU A C 1
ATOM 1438 O O . GLU A 1 186 ? 12.957 5.497 -13.332 1.00 94.31 186 GLU A O 1
ATOM 1443 N N . SER A 1 187 ? 12.069 4.259 -11.686 1.00 94.75 187 SER A N 1
ATOM 1444 C CA . SER A 1 187 ? 12.430 2.972 -12.296 1.00 94.75 187 SER A CA 1
ATOM 1445 C C . SER A 1 187 ? 11.724 2.765 -13.639 1.00 94.75 187 SER A C 1
ATOM 1447 O O . SER A 1 187 ? 12.339 2.284 -14.597 1.00 94.75 187 SER A O 1
ATOM 1449 N N . ILE A 1 188 ? 10.462 3.193 -13.745 1.00 95.44 188 ILE A N 1
ATOM 1450 C CA . ILE A 1 188 ? 9.703 3.192 -14.999 1.00 95.44 188 ILE A CA 1
ATOM 1451 C C . ILE A 1 188 ? 10.297 4.179 -16.010 1.00 95.44 188 ILE A C 1
ATOM 1453 O O . ILE A 1 188 ? 10.540 3.799 -17.158 1.00 95.44 188 ILE A O 1
ATOM 1457 N N . ALA A 1 189 ? 10.594 5.414 -15.600 1.00 94.38 189 ALA A N 1
ATOM 1458 C CA . ALA A 1 189 ? 11.170 6.432 -16.478 1.00 94.38 189 ALA A CA 1
ATOM 1459 C C . ALA A 1 189 ? 12.526 5.997 -17.066 1.00 94.38 189 ALA A C 1
ATOM 1461 O O . ALA A 1 189 ? 12.780 6.150 -18.268 1.00 94.38 189 ALA A O 1
ATOM 1462 N N . ILE A 1 190 ? 13.385 5.383 -16.244 1.00 92.19 190 ILE A N 1
ATOM 1463 C CA . ILE A 1 190 ? 14.657 4.805 -16.695 1.00 92.19 190 ILE A CA 1
ATOM 1464 C C . ILE A 1 190 ? 14.406 3.680 -17.708 1.00 92.19 190 ILE A C 1
ATOM 1466 O O . ILE A 1 190 ? 15.038 3.663 -18.765 1.00 92.19 190 ILE A O 1
ATOM 1470 N N . SER A 1 191 ? 13.460 2.779 -17.426 1.00 93.06 191 SER A N 1
ATOM 1471 C CA . SER A 1 191 ? 13.115 1.660 -18.317 1.00 93.06 191 SER A CA 1
ATOM 1472 C C . SER A 1 191 ? 12.614 2.143 -19.684 1.00 93.06 191 SER A C 1
ATOM 1474 O O . SER A 1 191 ? 13.058 1.646 -20.719 1.00 93.06 191 SER A O 1
ATOM 1476 N N . LYS A 1 192 ? 11.763 3.179 -19.710 1.00 92.69 192 LYS A N 1
ATOM 1477 C CA . LYS A 1 192 ? 11.290 3.831 -20.946 1.00 92.69 192 LYS A CA 1
ATOM 1478 C C . LYS A 1 192 ? 12.426 4.444 -21.760 1.00 92.69 192 LYS A C 1
ATOM 1480 O O . LYS A 1 192 ? 12.452 4.314 -22.985 1.00 92.69 192 LYS A O 1
ATOM 1485 N N . THR A 1 193 ? 13.355 5.116 -21.081 1.00 89.62 193 THR A N 1
ATOM 1486 C CA . THR A 1 193 ? 14.525 5.739 -21.716 1.00 89.62 193 THR A CA 1
ATOM 1487 C C . THR A 1 193 ? 15.398 4.667 -22.366 1.00 89.62 193 THR A C 1
ATOM 1489 O O . THR A 1 193 ? 15.724 4.763 -23.543 1.00 89.62 193 THR A O 1
ATOM 1492 N N . TRP A 1 194 ? 15.672 3.574 -21.652 1.00 87.88 194 TRP A N 1
ATOM 1493 C CA . TRP A 1 194 ? 16.454 2.450 -22.170 1.00 87.88 194 TRP A CA 1
ATOM 1494 C C . TRP A 1 194 ? 15.794 1.753 -23.363 1.00 87.88 194 TRP A C 1
ATOM 1496 O O . TRP A 1 194 ? 16.472 1.450 -24.345 1.00 87.88 194 TRP A O 1
ATOM 1506 N N . LEU A 1 195 ? 14.476 1.537 -23.315 1.00 88.00 195 LEU A N 1
ATOM 1507 C CA . LEU A 1 195 ? 13.716 1.026 -24.460 1.00 88.00 195 LEU 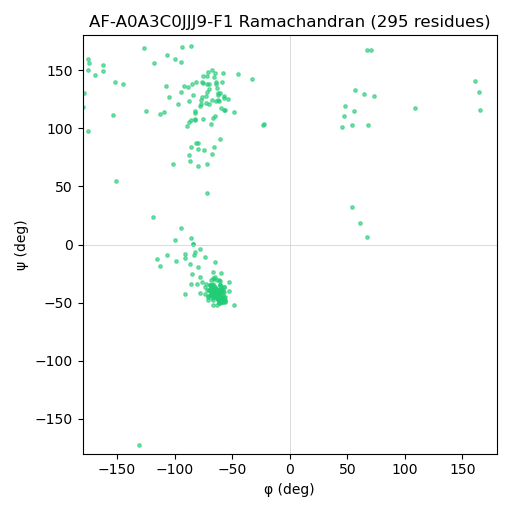A CA 1
ATOM 1508 C C . LEU A 1 195 ? 13.825 1.959 -25.672 1.00 88.00 195 LEU A C 1
ATOM 1510 O O . LEU A 1 195 ? 13.988 1.495 -26.795 1.00 88.00 195 LEU A O 1
ATOM 1514 N N . SER A 1 196 ? 13.786 3.271 -25.450 1.00 87.38 196 SER A N 1
ATOM 1515 C CA . SER A 1 196 ? 13.872 4.260 -26.529 1.00 87.38 196 SER A CA 1
ATOM 1516 C C . SER A 1 196 ? 15.273 4.375 -27.138 1.00 87.38 196 SER A C 1
ATOM 1518 O O . SER A 1 196 ? 15.387 4.622 -28.338 1.00 87.38 196 SER A O 1
ATOM 1520 N N . ASP A 1 197 ? 16.320 4.207 -26.327 1.00 84.12 197 ASP A N 1
ATOM 1521 C CA . ASP A 1 197 ? 17.713 4.413 -26.734 1.00 84.12 197 ASP A CA 1
ATOM 1522 C C . ASP A 1 197 ? 18.342 3.172 -27.385 1.00 84.12 197 ASP A C 1
ATOM 1524 O O . ASP A 1 197 ? 19.183 3.306 -28.277 1.00 84.12 197 ASP A O 1
ATOM 1528 N N . TYR A 1 198 ? 17.959 1.968 -26.942 1.00 83.50 198 TYR A N 1
ATOM 1529 C CA . TYR A 1 198 ? 18.624 0.721 -27.340 1.00 83.50 198 TYR A CA 1
ATOM 1530 C C . TYR A 1 198 ? 17.773 -0.221 -28.204 1.00 83.50 198 TYR A C 1
ATOM 1532 O O . TYR A 1 198 ? 18.343 -1.099 -28.851 1.00 83.50 198 TYR A O 1
ATOM 1540 N N . PHE A 1 199 ? 16.445 -0.071 -28.238 1.00 84.88 199 PHE A N 1
ATOM 1541 C CA . PHE A 1 199 ? 15.555 -0.938 -29.025 1.00 84.88 199 PHE A CA 1
ATOM 1542 C C . PHE A 1 199 ? 15.001 -0.223 -30.266 1.00 84.88 199 PHE A C 1
ATOM 1544 O O . PHE A 1 199 ? 15.036 1.005 -30.371 1.00 84.88 199 PHE A O 1
ATOM 1551 N N . ASP A 1 200 ? 14.472 -0.995 -31.225 1.00 83.50 200 ASP A N 1
ATOM 1552 C CA . ASP A 1 200 ? 13.869 -0.425 -32.432 1.00 83.50 200 ASP A CA 1
ATOM 1553 C C . ASP A 1 200 ? 12.602 0.361 -32.091 1.00 83.50 200 ASP A C 1
ATOM 1555 O O . ASP A 1 200 ? 11.546 -0.215 -31.820 1.00 83.50 200 ASP A O 1
ATOM 1559 N N . ARG A 1 201 ? 12.657 1.686 -32.197 1.00 80.69 201 ARG A N 1
ATOM 1560 C CA . ARG A 1 201 ? 11.472 2.532 -32.013 1.00 80.69 201 ARG A CA 1
ATOM 1561 C C . ARG A 1 201 ? 10.407 2.309 -33.087 1.00 80.69 201 ARG A C 1
ATOM 1563 O O . ARG A 1 201 ? 9.275 2.748 -32.900 1.00 80.69 201 ARG A O 1
ATOM 1570 N N . ASN A 1 202 ? 10.733 1.662 -34.208 1.00 83.00 202 ASN A N 1
ATOM 1571 C CA . ASN A 1 202 ? 9.769 1.313 -35.249 1.00 83.00 202 ASN A CA 1
ATOM 1572 C C . ASN A 1 202 ? 9.079 -0.029 -34.996 1.00 83.00 202 ASN A C 1
ATOM 1574 O O . ASN A 1 202 ? 8.016 -0.261 -35.576 1.00 83.00 202 ASN A O 1
ATOM 1578 N N . ASN A 1 203 ? 9.627 -0.879 -34.122 1.00 86.50 203 ASN A N 1
ATOM 1579 C CA . ASN A 1 203 ? 9.009 -2.152 -33.778 1.00 86.50 203 ASN A CA 1
ATOM 1580 C C . ASN A 1 203 ? 7.699 -1.904 -32.999 1.00 86.50 203 ASN A C 1
ATOM 1582 O O . ASN A 1 203 ? 7.725 -1.231 -31.962 1.00 86.50 203 ASN A O 1
ATOM 1586 N N . PRO A 1 204 ? 6.554 -2.444 -33.464 1.00 88.25 204 PRO A N 1
ATOM 1587 C CA . PRO A 1 204 ? 5.275 -2.302 -32.774 1.00 88.25 204 PRO A CA 1
ATOM 1588 C C . PRO A 1 204 ? 5.322 -2.720 -31.299 1.00 88.25 204 PRO A C 1
ATOM 1590 O O . PRO A 1 204 ? 4.776 -2.013 -30.461 1.00 88.25 204 PRO A O 1
ATOM 1593 N N . SER A 1 205 ? 6.028 -3.804 -30.964 1.00 87.62 205 SER A N 1
ATOM 1594 C CA . SER A 1 205 ? 6.133 -4.310 -29.590 1.00 87.62 205 SER A CA 1
ATOM 1595 C C . SER A 1 205 ? 6.856 -3.337 -28.656 1.00 87.62 205 SER A C 1
ATOM 1597 O O . SER A 1 205 ? 6.462 -3.191 -27.503 1.00 87.62 205 SER A O 1
ATOM 1599 N N . VAL A 1 206 ? 7.876 -2.630 -29.155 1.00 90.06 206 VAL A N 1
ATOM 1600 C CA . VAL A 1 206 ? 8.614 -1.617 -28.380 1.00 90.06 206 VAL A CA 1
ATOM 1601 C C . VAL A 1 206 ? 7.740 -0.388 -28.140 1.00 90.06 206 VAL A C 1
ATOM 1603 O O . VAL A 1 206 ? 7.741 0.159 -27.040 1.00 90.06 206 VAL A O 1
ATOM 1606 N N . LYS A 1 207 ? 6.948 0.028 -29.138 1.00 91.06 207 LYS A N 1
ATOM 1607 C CA . LYS A 1 207 ? 5.983 1.128 -28.974 1.00 91.06 207 LYS A CA 1
ATOM 1608 C C . LYS A 1 207 ? 4.936 0.793 -27.916 1.00 91.06 207 LYS A C 1
ATOM 1610 O O . LYS A 1 207 ? 4.769 1.568 -26.984 1.00 91.06 207 LYS A O 1
ATOM 1615 N N . THR A 1 208 ? 4.318 -0.386 -28.011 1.00 92.06 208 THR A N 1
ATOM 1616 C CA . THR A 1 208 ? 3.349 -0.862 -27.014 1.00 92.06 208 THR A CA 1
ATOM 1617 C C . THR A 1 208 ? 3.955 -0.894 -25.612 1.00 92.06 208 THR A C 1
ATOM 1619 O O . THR A 1 208 ? 3.349 -0.372 -24.686 1.00 92.06 208 THR A O 1
ATOM 1622 N N . ALA A 1 209 ? 5.179 -1.405 -25.460 1.00 92.06 209 ALA A N 1
ATOM 1623 C CA . ALA A 1 209 ? 5.876 -1.433 -24.175 1.00 92.06 209 ALA A CA 1
ATOM 1624 C C . ALA A 1 209 ? 6.114 -0.033 -23.581 1.00 92.06 209 ALA A C 1
ATOM 1626 O O . ALA A 1 209 ? 5.922 0.187 -22.386 1.00 92.06 209 ALA A O 1
ATOM 1627 N N . ILE A 1 210 ? 6.528 0.933 -24.406 1.00 93.19 210 ILE A N 1
ATOM 1628 C CA . ILE A 1 210 ? 6.724 2.324 -23.971 1.00 93.19 210 ILE A CA 1
ATOM 1629 C C . ILE A 1 210 ? 5.386 2.970 -23.580 1.00 93.19 210 ILE A C 1
ATOM 1631 O O . ILE A 1 210 ? 5.338 3.725 -22.603 1.00 93.1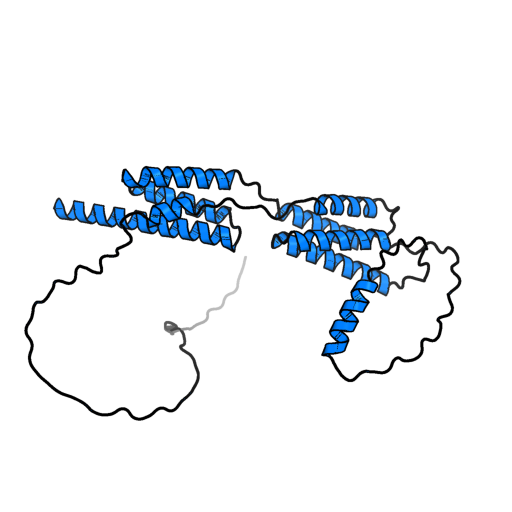9 210 ILE A O 1
ATOM 1635 N N . ASP A 1 211 ? 4.312 2.680 -24.314 1.00 93.38 211 ASP A N 1
ATOM 1636 C CA . ASP A 1 211 ? 2.972 3.195 -24.027 1.00 93.38 211 ASP A CA 1
ATOM 1637 C C . ASP A 1 211 ? 2.422 2.614 -22.714 1.00 93.38 211 ASP A C 1
ATOM 1639 O O . ASP A 1 211 ? 1.960 3.372 -21.860 1.00 93.38 211 ASP A O 1
ATOM 1643 N N . GLU A 1 212 ? 2.550 1.303 -22.497 1.00 93.31 212 GLU A N 1
ATOM 1644 C CA . GLU A 1 212 ? 2.178 0.628 -21.244 1.00 93.31 212 GLU A CA 1
ATOM 1645 C C . GLU A 1 212 ? 2.959 1.189 -20.050 1.00 93.31 212 GLU A C 1
ATOM 1647 O O . GLU A 1 212 ? 2.368 1.578 -19.043 1.00 93.31 212 GLU A O 1
ATOM 1652 N N . LEU A 1 213 ? 4.282 1.339 -20.177 1.00 94.12 213 LEU A N 1
ATOM 1653 C CA . LEU A 1 213 ? 5.098 1.977 -19.142 1.00 94.12 213 LEU A CA 1
ATOM 1654 C C . LEU A 1 213 ? 4.674 3.421 -18.876 1.00 94.12 213 LEU A C 1
ATOM 1656 O O . LEU A 1 213 ? 4.732 3.876 -17.740 1.00 94.12 213 LEU A O 1
ATOM 1660 N N . SER A 1 214 ? 4.236 4.154 -19.899 1.00 94.31 214 SER A N 1
ATOM 1661 C CA . SER A 1 214 ? 3.742 5.523 -19.724 1.00 94.31 214 SER A CA 1
ATOM 1662 C C . SER A 1 214 ? 2.418 5.562 -18.966 1.00 94.31 214 SER A C 1
ATOM 1664 O O . SER A 1 214 ? 2.193 6.481 -18.183 1.00 94.31 214 SER A O 1
ATOM 1666 N N . GLN A 1 215 ? 1.542 4.578 -19.162 1.00 93.25 215 GLN A N 1
ATOM 1667 C CA . GLN A 1 215 ? 0.317 4.451 -18.370 1.00 93.25 215 GLN A CA 1
ATOM 1668 C C . GLN A 1 215 ? 0.643 4.111 -16.911 1.00 93.25 215 GLN A C 1
ATOM 1670 O O . GLN A 1 215 ? 0.121 4.750 -15.996 1.00 93.25 215 GLN A O 1
ATOM 1675 N N . LEU A 1 216 ? 1.571 3.174 -16.695 1.00 93.00 216 LEU A N 1
ATOM 1676 C CA . LEU A 1 216 ? 2.034 2.794 -15.361 1.00 93.00 216 LEU A CA 1
ATOM 1677 C C . LEU A 1 216 ? 2.696 3.965 -14.625 1.00 93.00 216 LEU A C 1
ATOM 1679 O O . LEU A 1 216 ? 2.397 4.187 -13.459 1.00 93.00 216 LEU A O 1
ATOM 1683 N N . GLU A 1 217 ? 3.525 4.765 -15.299 1.00 92.06 217 GLU A N 1
ATOM 1684 C CA . GLU A 1 217 ? 4.185 5.945 -14.717 1.00 92.06 217 GLU A CA 1
ATOM 1685 C C . GLU A 1 217 ? 3.189 6.959 -14.134 1.00 92.06 217 GLU A C 1
ATOM 1687 O O . GLU A 1 217 ? 3.448 7.565 -13.097 1.00 92.06 217 GLU A O 1
ATOM 1692 N N . ASN A 1 218 ? 2.031 7.117 -14.782 1.00 88.94 218 ASN A N 1
ATOM 1693 C CA . ASN A 1 218 ? 0.972 8.033 -14.352 1.00 88.94 218 ASN A CA 1
ATOM 1694 C C . ASN A 1 218 ? 0.045 7.431 -13.281 1.00 88.94 218 ASN A C 1
ATOM 1696 O O . ASN A 1 218 ? -0.900 8.089 -12.844 1.00 88.94 218 ASN A O 1
ATOM 1700 N N . THR A 1 219 ? 0.286 6.189 -12.859 1.00 88.44 219 THR A N 1
ATOM 1701 C CA . THR A 1 219 ? -0.530 5.516 -11.850 1.00 88.44 219 THR A CA 1
ATOM 1702 C C . THR A 1 219 ? -0.072 5.906 -10.445 1.00 88.44 219 THR A C 1
ATOM 1704 O O . THR A 1 219 ? 1.106 5.803 -10.088 1.00 88.44 219 THR A O 1
ATOM 1707 N N . VAL A 1 220 ? -1.023 6.342 -9.618 1.00 86.69 220 VAL A N 1
ATOM 1708 C CA . VAL A 1 220 ? -0.780 6.615 -8.199 1.00 86.69 220 VAL A CA 1
ATOM 1709 C C . VAL A 1 220 ? -0.848 5.296 -7.436 1.00 86.69 220 VAL A C 1
ATOM 1711 O O . VAL A 1 220 ? -1.901 4.671 -7.350 1.00 86.69 220 VAL A O 1
ATOM 1714 N N . ILE A 1 221 ? 0.292 4.867 -6.898 1.00 86.94 221 ILE A N 1
ATOM 1715 C CA . ILE A 1 221 ? 0.444 3.610 -6.153 1.00 86.94 221 ILE A CA 1
ATOM 1716 C C . ILE A 1 221 ? 0.409 3.816 -4.635 1.00 86.94 221 ILE A C 1
ATOM 1718 O O . ILE A 1 221 ? 0.276 2.852 -3.886 1.00 86.94 221 ILE A O 1
ATOM 1722 N N . LYS A 1 222 ? 0.537 5.065 -4.174 1.00 83.38 222 LYS A N 1
ATOM 1723 C CA . LYS A 1 222 ? 0.462 5.430 -2.759 1.00 83.38 222 LYS A CA 1
ATOM 1724 C C . LYS A 1 222 ? -0.827 6.196 -2.482 1.00 83.38 222 LYS A C 1
ATOM 1726 O O . LYS A 1 222 ? -0.970 7.333 -2.926 1.00 83.38 222 LYS A O 1
ATOM 1731 N N . THR A 1 223 ? -1.719 5.599 -1.698 1.00 80.69 223 THR A N 1
ATOM 1732 C CA . THR A 1 223 ? -2.947 6.258 -1.239 1.00 80.69 223 THR A CA 1
ATOM 1733 C C . THR A 1 223 ? -2.717 6.948 0.104 1.00 80.69 223 THR A C 1
ATOM 1735 O O . THR A 1 223 ? -2.107 6.385 1.014 1.00 80.69 223 THR A O 1
ATOM 1738 N N . GLU A 1 224 ? -3.222 8.172 0.251 1.00 82.69 224 GLU A N 1
ATOM 1739 C CA . GLU A 1 224 ? -3.289 8.833 1.554 1.00 82.69 224 GLU A CA 1
ATOM 1740 C C . GLU A 1 224 ? -4.447 8.253 2.369 1.00 82.69 224 GLU A C 1
ATOM 1742 O O . GLU A 1 224 ? -5.605 8.284 1.952 1.00 82.69 224 GLU A O 1
ATOM 1747 N N . LEU A 1 225 ? -4.128 7.696 3.536 1.00 87.38 225 LEU A N 1
ATOM 1748 C CA . LEU A 1 225 ? -5.105 7.041 4.399 1.00 87.38 225 LEU A CA 1
ATOM 1749 C C . LEU A 1 225 ? -5.737 8.058 5.363 1.00 87.38 225 LEU A C 1
ATOM 1751 O O . LEU A 1 225 ? -5.011 8.851 5.972 1.00 87.38 225 LEU A O 1
ATOM 1755 N N . PRO A 1 226 ? -7.069 8.037 5.558 1.00 89.81 226 PRO A N 1
ATOM 1756 C CA . PRO A 1 226 ? -7.718 8.904 6.531 1.00 89.81 226 PRO A CA 1
ATOM 1757 C C . PRO A 1 226 ? -7.334 8.506 7.963 1.00 89.81 226 PRO A C 1
ATOM 1759 O O . PRO A 1 226 ? -7.101 7.338 8.270 1.00 89.81 226 PRO A O 1
ATOM 1762 N N . SER A 1 227 ? -7.306 9.485 8.869 1.00 91.06 227 SER A N 1
ATOM 1763 C CA . SER A 1 227 ? -7.033 9.232 10.288 1.00 91.06 227 SER A CA 1
ATOM 1764 C C . SER A 1 227 ? -8.212 8.540 10.980 1.00 91.06 227 SER A C 1
ATOM 1766 O O . SER A 1 227 ? -9.364 8.936 10.795 1.00 91.06 227 SER A O 1
ATOM 1768 N N . ILE A 1 228 ? -7.905 7.556 11.831 1.00 93.88 228 ILE A N 1
ATOM 1769 C CA . ILE A 1 228 ? -8.863 6.830 12.688 1.00 93.88 228 ILE A CA 1
ATOM 1770 C C . ILE A 1 228 ? -8.564 7.008 14.187 1.00 93.88 228 ILE A C 1
ATOM 1772 O O . ILE A 1 228 ? -8.899 6.170 15.020 1.00 93.88 228 ILE A O 1
ATOM 1776 N N . ALA A 1 229 ? -7.873 8.093 14.545 1.00 95.12 229 ALA A N 1
ATOM 1777 C CA . ALA A 1 229 ? -7.409 8.319 15.913 1.00 95.12 229 ALA A CA 1
ATOM 1778 C C . ALA A 1 229 ? -8.498 8.854 16.862 1.00 95.12 229 ALA A C 1
ATOM 1780 O O . ALA A 1 229 ? -8.336 8.768 18.080 1.00 95.12 229 ALA A O 1
ATOM 1781 N N . LEU A 1 230 ? -9.590 9.421 16.332 1.00 96.50 230 LEU A N 1
ATOM 1782 C CA . LEU A 1 230 ? -10.576 10.126 17.151 1.00 96.50 230 LEU A CA 1
ATOM 1783 C C . LEU A 1 230 ? -11.383 9.153 18.019 1.00 96.50 230 LEU A C 1
ATOM 1785 O O . LEU A 1 230 ? -11.522 9.394 19.216 1.00 96.50 230 LEU A O 1
ATOM 1789 N N . SER A 1 231 ? -11.855 8.031 17.467 1.00 95.75 231 SER A N 1
ATOM 1790 C CA . SER A 1 231 ? -12.555 7.010 18.262 1.00 95.75 231 SER A CA 1
ATOM 1791 C C . SER A 1 231 ? -11.679 6.424 19.376 1.00 95.75 231 SER A C 1
ATOM 1793 O O . SER A 1 231 ? -12.151 6.232 20.498 1.00 95.75 231 SER A O 1
ATOM 1795 N N . LEU A 1 232 ? -10.392 6.201 19.095 1.00 96.12 232 LEU A N 1
ATOM 1796 C CA . LEU A 1 232 ? -9.408 5.729 20.069 1.00 96.12 232 LEU A CA 1
ATOM 1797 C C . LEU A 1 232 ? -9.193 6.744 21.197 1.00 96.12 232 LEU A C 1
ATOM 1799 O O . LEU A 1 232 ? -9.134 6.362 22.364 1.00 96.12 232 LEU A O 1
ATOM 1803 N N . GLN A 1 233 ? -9.093 8.032 20.864 1.00 95.88 233 GLN A N 1
ATOM 1804 C CA . GLN A 1 233 ? -8.990 9.085 21.870 1.00 95.88 233 GLN A CA 1
ATOM 1805 C C . GLN A 1 233 ? -10.236 9.110 22.762 1.00 95.88 233 GLN A C 1
ATOM 1807 O O . GLN A 1 233 ? -10.114 9.087 23.982 1.00 95.88 233 GLN A O 1
ATOM 1812 N N . MET A 1 234 ? -11.431 9.046 22.171 1.00 94.94 234 MET A N 1
ATOM 1813 C CA . MET A 1 234 ? -12.680 9.009 22.936 1.00 94.94 234 MET A CA 1
ATOM 1814 C C . MET A 1 234 ? -12.773 7.786 23.861 1.00 94.94 234 MET A C 1
ATOM 1816 O O . MET A 1 234 ? -13.336 7.895 24.946 1.00 94.94 234 MET A O 1
ATOM 1820 N N . LEU A 1 235 ? -12.235 6.629 23.452 1.00 93.69 235 LEU A N 1
ATOM 1821 C CA . LEU A 1 235 ? -12.165 5.425 24.291 1.00 93.69 235 LEU A CA 1
ATOM 1822 C C . LEU A 1 235 ? -11.246 5.619 25.499 1.00 93.69 235 LEU A C 1
ATOM 1824 O O . LEU A 1 235 ? -11.616 5.223 26.601 1.00 93.69 235 LEU A O 1
ATOM 1828 N N . ARG A 1 236 ? -10.093 6.264 25.303 1.00 93.50 236 ARG A N 1
ATOM 1829 C CA . ARG A 1 236 ? -9.125 6.572 26.368 1.00 93.50 236 ARG A CA 1
ATOM 1830 C C . ARG A 1 236 ? -9.634 7.620 27.350 1.00 93.50 236 ARG A C 1
ATOM 1832 O O . ARG A 1 236 ? -9.352 7.536 28.539 1.00 93.50 236 ARG A O 1
ATOM 1839 N N . ASP A 1 237 ? -10.407 8.581 26.860 1.00 91.44 237 ASP A N 1
ATOM 1840 C CA . ASP A 1 237 ? -10.997 9.636 27.687 1.00 91.44 237 ASP A CA 1
ATOM 1841 C C . ASP A 1 237 ? -12.158 9.119 28.554 1.00 91.44 237 ASP A C 1
ATOM 1843 O O . ASP A 1 237 ? -12.620 9.814 29.467 1.00 91.44 237 ASP A O 1
ATOM 1847 N N . LEU A 1 238 ? -12.642 7.892 28.313 1.00 87.88 238 LEU A N 1
ATOM 1848 C CA . LEU A 1 238 ? -13.581 7.271 29.232 1.00 87.88 238 LEU A CA 1
ATOM 1849 C C . LEU A 1 238 ? -12.897 7.042 30.592 1.00 87.88 238 LEU A C 1
ATOM 1851 O O . LEU A 1 238 ? -11.748 6.607 30.637 1.00 87.88 238 LEU A O 1
ATOM 1855 N N . PRO A 1 239 ? -13.603 7.265 31.717 1.00 72.44 239 PRO A N 1
ATOM 1856 C CA . PRO A 1 239 ? -13.063 7.204 33.084 1.00 72.44 239 PRO A CA 1
ATOM 1857 C C . PRO A 1 239 ? -12.750 5.772 33.571 1.00 72.44 239 PRO A C 1
ATOM 1859 O O . PRO A 1 239 ? -13.095 5.370 34.679 1.00 72.44 239 PRO A O 1
ATOM 1862 N N . LEU A 1 240 ? -12.127 4.965 32.718 1.00 63.22 240 LEU A N 1
ATOM 1863 C CA . LEU A 1 240 ? -11.915 3.531 32.858 1.00 63.22 240 LEU A CA 1
ATOM 1864 C C . LEU A 1 240 ? -10.430 3.166 32.988 1.00 63.22 240 LEU A C 1
ATOM 1866 O O . LEU A 1 240 ? -10.133 2.034 33.365 1.00 63.22 240 LEU A O 1
ATOM 1870 N N . LEU A 1 241 ? -9.525 4.114 32.714 1.00 53.03 241 LEU A N 1
ATOM 1871 C CA . LEU A 1 241 ? -8.071 3.916 32.709 1.00 53.03 241 LEU A CA 1
ATOM 1872 C C . LEU A 1 241 ? -7.397 3.995 34.086 1.00 53.03 241 LEU A C 1
ATOM 1874 O O . LEU A 1 241 ? -6.219 3.667 34.202 1.00 53.03 241 LEU A O 1
ATOM 1878 N N . THR A 1 242 ? -8.110 4.353 35.156 1.00 53.41 242 THR A N 1
ATOM 1879 C CA . THR A 1 242 ? -7.611 4.082 36.510 1.00 53.41 242 THR A CA 1
ATOM 1880 C C . THR A 1 242 ? -7.903 2.625 36.833 1.00 53.41 242 THR A C 1
ATOM 1882 O O . THR A 1 242 ? -8.908 2.303 37.469 1.00 53.41 242 THR A O 1
ATOM 1885 N N . ILE A 1 243 ? -7.034 1.733 36.355 1.00 50.97 243 ILE A N 1
ATOM 1886 C CA . ILE A 1 243 ? -6.861 0.412 36.956 1.00 50.97 243 ILE A CA 1
ATOM 1887 C C . ILE A 1 243 ? -6.711 0.670 38.457 1.00 50.97 243 ILE A C 1
ATOM 1889 O O . ILE A 1 243 ? -5.798 1.373 38.883 1.00 50.97 243 ILE A O 1
ATOM 1893 N N . SER A 1 244 ? -7.682 0.213 39.241 1.00 46.56 244 SER A N 1
ATOM 1894 C CA . SER A 1 244 ? -7.701 0.355 40.689 1.00 46.56 244 SER A CA 1
ATOM 1895 C C . SER A 1 244 ? -6.478 -0.340 41.299 1.00 46.56 244 SER A C 1
ATOM 1897 O O . SER A 1 244 ? -6.545 -1.512 41.644 1.00 46.56 244 SER A O 1
ATOM 1899 N N . GLU A 1 245 ? -5.371 0.386 41.462 1.00 44.97 245 GLU A N 1
ATOM 1900 C CA . GLU A 1 245 ? -4.348 0.082 42.477 1.00 44.97 245 GLU A CA 1
ATOM 1901 C C . GLU A 1 245 ? -4.778 0.553 43.881 1.00 44.97 245 GLU A C 1
ATOM 1903 O O . GLU A 1 245 ? -4.106 0.289 44.872 1.00 44.97 245 GLU A O 1
ATOM 1908 N N . GLN A 1 246 ? -5.930 1.217 44.007 1.00 39.06 246 GLN A N 1
ATOM 1909 C CA . GLN A 1 246 ? -6.500 1.624 45.291 1.00 39.06 246 GLN A CA 1
ATOM 1910 C C . GLN A 1 246 ? -7.624 0.682 45.726 1.00 39.06 246 GLN A C 1
ATOM 1912 O O . GLN A 1 246 ? -8.792 1.048 45.723 1.00 39.06 246 GLN A O 1
ATOM 1917 N N . ASP A 1 247 ? -7.253 -0.543 46.082 1.00 39.56 247 ASP A N 1
ATOM 1918 C CA . ASP A 1 247 ? -7.995 -1.340 47.067 1.00 39.56 247 ASP A CA 1
ATOM 1919 C C . ASP A 1 247 ? -7.009 -2.296 47.769 1.00 39.56 247 ASP A C 1
ATOM 1921 O O . ASP A 1 247 ? -7.148 -3.516 47.779 1.00 39.56 247 ASP A O 1
ATOM 1925 N N . SER A 1 248 ? -5.938 -1.725 48.333 1.00 35.59 248 SER A N 1
ATOM 1926 C CA . SER A 1 248 ? -5.283 -2.336 49.493 1.00 35.59 248 SER A CA 1
ATOM 1927 C C . SER A 1 248 ? -6.010 -1.816 50.731 1.00 35.59 248 SER A C 1
ATOM 1929 O O . SER A 1 248 ? -6.083 -0.594 50.893 1.00 35.59 248 SER A O 1
ATOM 1931 N N . PRO A 1 249 ? -6.557 -2.674 51.610 1.00 37.94 249 PRO A N 1
ATOM 1932 C CA . PRO A 1 249 ? -7.070 -2.194 52.877 1.00 37.94 249 PRO A CA 1
ATOM 1933 C C . PRO A 1 249 ? -5.890 -1.605 53.651 1.00 37.94 249 PRO A C 1
ATOM 1935 O O . PRO A 1 249 ? -4.858 -2.250 53.834 1.00 37.94 249 PRO A O 1
ATOM 1938 N N . ALA A 1 250 ? -6.039 -0.347 54.052 1.00 36.59 250 ALA A N 1
ATOM 1939 C CA . ALA A 1 250 ? -5.128 0.315 54.961 1.00 36.59 250 ALA A CA 1
ATOM 1940 C C . ALA A 1 250 ? -5.024 -0.509 56.252 1.00 36.59 250 ALA A C 1
ATOM 1942 O O . ALA A 1 250 ? -6.006 -0.649 56.980 1.00 36.59 250 ALA A O 1
ATOM 1943 N N . THR A 1 251 ? -3.838 -1.039 56.545 1.00 33.91 251 THR A N 1
ATOM 1944 C CA . THR A 1 251 ? -3.483 -1.411 57.915 1.00 33.91 251 THR A CA 1
ATOM 1945 C C . THR A 1 251 ? -2.856 -0.181 58.554 1.00 33.91 251 THR A C 1
ATOM 1947 O O . THR A 1 251 ? -1.710 0.170 58.271 1.00 33.91 251 THR A O 1
ATOM 1950 N N . GLU A 1 252 ? -3.642 0.504 59.378 1.00 36.78 252 GLU A N 1
ATOM 1951 C CA . GLU A 1 252 ? -3.162 1.514 60.315 1.00 36.78 252 GLU A CA 1
ATOM 1952 C C . GLU A 1 252 ? -2.191 0.883 61.335 1.00 36.78 252 GLU A C 1
ATOM 1954 O O . GLU A 1 252 ? -2.517 -0.091 62.008 1.00 36.78 252 GLU A O 1
ATOM 1959 N N . THR A 1 253 ? -0.984 1.461 61.379 1.00 33.28 253 THR A N 1
ATOM 1960 C CA . THR A 1 253 ? -0.167 1.833 62.556 1.00 33.28 253 THR A CA 1
ATOM 1961 C C . THR A 1 253 ? 0.056 0.831 63.701 1.00 33.28 253 THR A C 1
ATOM 1963 O O . THR A 1 253 ? -0.854 0.562 64.476 1.00 33.28 253 THR A O 1
ATOM 1966 N N . ASP A 1 254 ? 1.322 0.466 63.951 1.00 33.53 254 ASP A N 1
ATOM 1967 C CA . ASP A 1 254 ? 2.113 1.132 65.010 1.00 33.53 254 ASP A CA 1
ATOM 1968 C C . ASP A 1 254 ? 3.640 0.880 64.841 1.00 33.53 254 ASP A C 1
ATOM 1970 O O . ASP A 1 254 ? 4.027 -0.157 64.293 1.00 33.53 254 ASP A O 1
ATOM 1974 N N . PRO A 1 255 ? 4.525 1.817 65.250 1.00 57.28 255 PRO A N 1
ATOM 1975 C CA . PRO A 1 255 ? 5.971 1.789 65.014 1.00 57.28 255 PRO A CA 1
ATOM 1976 C C . PRO A 1 255 ? 6.756 1.291 66.240 1.00 57.28 255 PRO A C 1
ATOM 1978 O O . PRO A 1 255 ? 6.265 1.396 67.352 1.00 57.28 255 PRO A O 1
ATOM 1981 N N . LEU A 1 256 ? 8.003 0.829 66.061 1.00 30.12 256 LEU A N 1
ATOM 1982 C CA . LEU A 1 256 ? 9.151 1.093 66.955 1.00 30.12 256 LEU A CA 1
ATOM 1983 C C . LEU A 1 256 ? 10.433 0.392 66.420 1.00 30.12 256 LEU A C 1
ATOM 1985 O O . LEU A 1 256 ? 10.469 -0.831 66.373 1.00 30.12 256 LEU A O 1
ATOM 1989 N N . ILE A 1 257 ? 11.466 1.200 66.092 1.00 34.75 257 ILE A N 1
ATOM 1990 C CA . ILE A 1 257 ? 12.881 1.101 66.565 1.00 34.75 257 ILE A CA 1
ATOM 1991 C C . ILE A 1 257 ? 13.691 -0.164 66.147 1.00 34.75 257 ILE A C 1
ATOM 1993 O O . ILE A 1 257 ? 13.251 -1.275 66.384 1.00 34.75 257 ILE A O 1
ATOM 1997 N N . THR A 1 258 ? 14.916 -0.166 65.592 1.00 31.55 258 THR A N 1
ATOM 1998 C CA . THR A 1 258 ? 15.976 0.814 65.247 1.00 31.55 258 THR A CA 1
ATOM 1999 C C . THR A 1 258 ? 17.106 0.084 64.483 1.00 31.55 258 THR A C 1
ATOM 2001 O O . THR A 1 258 ? 17.337 -1.098 64.711 1.00 31.55 258 THR A O 1
ATOM 2004 N N . GLU A 1 259 ? 17.855 0.860 63.689 1.00 32.44 259 GLU A N 1
ATOM 2005 C CA . GLU A 1 259 ? 19.321 0.817 63.469 1.00 32.44 259 GLU A CA 1
ATOM 2006 C C . GLU A 1 259 ? 20.044 -0.353 62.752 1.00 32.44 259 GLU A C 1
ATOM 2008 O O . GLU A 1 259 ? 20.434 -1.340 63.360 1.00 32.44 259 GLU A O 1
ATOM 2013 N N . ASN A 1 260 ? 20.387 -0.078 61.479 1.00 35.53 260 ASN A N 1
ATOM 2014 C CA . ASN A 1 260 ? 21.751 0.168 60.939 1.00 35.53 260 ASN A CA 1
ATOM 2015 C C . ASN A 1 260 ? 22.803 -0.994 60.900 1.00 35.53 260 ASN A C 1
ATOM 2017 O O . ASN A 1 260 ? 22.582 -2.071 61.432 1.00 35.53 260 ASN A O 1
ATOM 2021 N N . PRO A 1 261 ? 23.948 -0.849 60.192 1.00 42.75 261 PRO A N 1
ATOM 2022 C CA . PRO A 1 261 ? 24.157 -1.317 58.816 1.00 42.75 261 PRO A CA 1
ATOM 2023 C C . PRO A 1 261 ? 25.408 -2.219 58.684 1.00 42.75 261 PRO A C 1
ATOM 2025 O O . PRO A 1 261 ? 26.279 -2.224 59.550 1.00 42.75 261 PRO A O 1
ATOM 2028 N N . ASN A 1 262 ? 25.608 -2.900 57.551 1.00 33.28 262 ASN A N 1
ATOM 2029 C CA . ASN A 1 262 ? 26.985 -3.184 57.126 1.00 33.28 262 ASN A CA 1
ATOM 2030 C C . ASN A 1 262 ? 27.151 -3.371 55.610 1.00 33.28 262 ASN A C 1
ATOM 2032 O O . ASN A 1 262 ? 26.697 -4.345 55.022 1.00 33.28 262 ASN A O 1
ATOM 2036 N N . ALA A 1 263 ? 27.849 -2.381 55.049 1.00 32.09 263 ALA A N 1
ATOM 2037 C CA . ALA A 1 263 ? 28.917 -2.459 54.056 1.00 32.09 263 ALA A CA 1
ATOM 2038 C C . ALA A 1 263 ? 28.698 -3.221 52.731 1.00 32.09 263 ALA A C 1
ATOM 2040 O O . ALA A 1 263 ? 28.898 -4.427 52.616 1.00 32.09 263 ALA A O 1
ATOM 2041 N N . SER A 1 264 ? 28.483 -2.417 51.682 1.00 36.38 264 SER A N 1
ATOM 2042 C CA . SER A 1 264 ? 29.021 -2.618 50.327 1.00 36.38 264 SER A CA 1
ATOM 2043 C C . SER A 1 264 ? 30.502 -2.999 50.316 1.00 36.38 264 SER A C 1
ATOM 2045 O O . SER A 1 264 ? 31.253 -2.438 51.109 1.00 36.38 264 SER A O 1
ATOM 2047 N N . ILE A 1 265 ? 30.895 -3.832 49.335 1.00 33.84 265 ILE A N 1
ATOM 2048 C CA . ILE A 1 265 ? 32.181 -3.942 48.585 1.00 33.84 265 ILE A CA 1
ATOM 2049 C C . ILE A 1 265 ? 32.129 -5.331 47.886 1.00 33.84 265 ILE A C 1
ATOM 2051 O O . ILE A 1 265 ? 31.807 -6.299 48.555 1.00 33.84 265 ILE A O 1
ATOM 2055 N N . ILE A 1 266 ? 32.389 -5.609 46.598 1.00 32.84 266 ILE A N 1
ATOM 2056 C CA . ILE A 1 266 ? 32.958 -4.933 45.417 1.00 32.84 266 ILE A CA 1
ATOM 2057 C C . ILE A 1 266 ? 32.539 -5.731 44.150 1.00 32.84 266 ILE A C 1
ATOM 2059 O O . ILE A 1 266 ? 32.299 -6.934 44.206 1.00 32.84 266 ILE A O 1
ATOM 2063 N N . LYS A 1 267 ? 32.496 -5.037 43.004 1.00 35.62 267 LYS A N 1
ATOM 2064 C CA . LYS A 1 267 ? 32.243 -5.498 41.620 1.00 35.62 267 LYS A CA 1
ATOM 2065 C C . LYS A 1 267 ? 33.397 -6.327 41.014 1.00 35.62 267 LYS A C 1
ATOM 2067 O O . LYS A 1 267 ? 34.540 -5.939 41.238 1.00 35.62 267 LYS A O 1
ATOM 2072 N N . LYS A 1 268 ? 33.102 -7.301 40.126 1.00 33.34 268 LYS A N 1
ATOM 2073 C CA . LYS A 1 268 ? 33.834 -7.626 38.858 1.00 33.34 268 LYS A CA 1
ATOM 2074 C C . LYS A 1 268 ? 33.089 -8.739 38.077 1.00 33.34 268 LYS A C 1
ATOM 2076 O O . LYS A 1 268 ? 32.974 -9.841 38.584 1.00 33.34 268 LYS A O 1
ATOM 2081 N N . GLU A 1 269 ? 32.280 -8.385 37.077 1.00 32.50 269 GLU A N 1
ATOM 2082 C CA . GLU A 1 269 ? 32.494 -8.538 35.615 1.00 32.50 269 GLU A CA 1
ATOM 2083 C C . GLU A 1 269 ? 32.385 -9.950 34.994 1.00 32.50 269 GLU A C 1
ATOM 2085 O O . GLU A 1 269 ? 33.116 -10.851 35.382 1.00 32.50 269 GLU A O 1
ATOM 2090 N N . LEU A 1 270 ? 31.535 -10.000 33.944 1.00 29.39 270 LEU A N 1
ATOM 2091 C CA . LEU A 1 270 ? 31.465 -10.869 32.746 1.00 29.39 270 LEU A CA 1
ATOM 2092 C C . LEU A 1 270 ? 31.385 -12.399 32.977 1.00 29.39 270 LEU A C 1
ATOM 2094 O O . LEU A 1 270 ? 32.179 -12.973 33.698 1.00 29.39 270 LEU A O 1
ATOM 2098 N N . ASN A 1 271 ? 30.503 -13.173 32.332 1.00 30.41 271 ASN A N 1
ATOM 2099 C CA . ASN A 1 271 ? 30.311 -13.229 30.884 1.00 30.41 271 ASN A CA 1
ATOM 2100 C C . ASN A 1 271 ? 29.115 -14.141 30.483 1.00 30.41 271 ASN A C 1
ATOM 2102 O O . ASN A 1 271 ? 28.852 -15.143 31.138 1.00 30.41 271 ASN A O 1
ATOM 2106 N N . SER A 1 272 ? 28.477 -13.795 29.356 1.00 31.39 272 SER A N 1
ATOM 2107 C CA . SER A 1 272 ? 27.915 -14.657 28.287 1.00 31.39 272 SER A CA 1
ATOM 2108 C C . SER A 1 272 ? 27.035 -15.908 28.565 1.00 31.39 272 SER A C 1
ATOM 2110 O O . SER A 1 272 ? 27.560 -16.989 28.813 1.00 31.39 272 SER A O 1
ATOM 2112 N N . ALA A 1 273 ? 25.743 -15.753 28.208 1.00 36.41 273 ALA A N 1
ATOM 2113 C CA . ALA A 1 273 ? 24.850 -16.672 27.451 1.00 36.41 273 ALA A CA 1
ATOM 2114 C C . ALA A 1 273 ? 24.337 -17.994 28.094 1.00 36.41 273 ALA A C 1
ATOM 2116 O O . ALA A 1 273 ? 24.924 -18.491 29.045 1.00 36.41 273 ALA A O 1
ATOM 2117 N N . PRO A 1 274 ? 23.331 -18.673 27.492 1.00 39.91 274 PRO A N 1
ATOM 2118 C CA . PRO A 1 274 ? 21.972 -18.248 27.122 1.00 39.91 274 PRO A CA 1
ATOM 2119 C C . PRO A 1 274 ? 20.893 -19.084 27.864 1.00 39.91 274 PRO A C 1
ATOM 2121 O O . PRO A 1 274 ? 21.135 -20.225 28.251 1.00 39.91 274 PRO A O 1
ATOM 2124 N N . ILE A 1 275 ? 19.673 -18.558 28.030 1.00 33.84 275 ILE A N 1
ATOM 2125 C CA . ILE A 1 275 ? 18.551 -19.325 28.607 1.00 33.84 275 ILE A CA 1
ATOM 2126 C C . ILE A 1 275 ? 17.869 -20.120 27.487 1.00 33.84 275 ILE A C 1
ATOM 2128 O O . ILE A 1 275 ? 17.197 -19.562 26.622 1.00 33.84 275 ILE A O 1
ATOM 2132 N N . THR A 1 276 ? 18.087 -21.431 27.506 1.00 34.69 276 THR A N 1
ATOM 2133 C CA . THR A 1 276 ? 17.433 -22.458 26.688 1.00 34.69 276 THR A CA 1
ATOM 2134 C C . THR A 1 276 ? 15.966 -22.661 27.081 1.00 34.69 276 THR A C 1
ATOM 2136 O O . THR A 1 276 ? 15.635 -22.732 28.264 1.00 34.69 276 THR A O 1
ATOM 2139 N N . LEU A 1 277 ? 15.106 -22.799 26.066 1.00 33.06 277 LEU A N 1
ATOM 2140 C CA . LEU A 1 277 ? 13.709 -23.243 26.150 1.00 33.06 277 LEU A CA 1
ATOM 2141 C C . LEU A 1 277 ? 13.611 -24.658 26.766 1.00 33.06 277 LEU A C 1
ATOM 2143 O O . LEU A 1 277 ? 14.423 -25.510 26.397 1.00 33.06 277 LEU A O 1
ATOM 2147 N N . PRO A 1 278 ? 12.628 -24.963 27.635 1.00 40.53 278 PRO A N 1
ATOM 2148 C CA . PRO A 1 278 ? 12.391 -26.332 28.087 1.00 40.53 278 PRO A CA 1
ATOM 2149 C C . PRO A 1 278 ? 11.661 -27.154 27.013 1.00 40.53 278 PRO A C 1
ATOM 2151 O O . PRO A 1 278 ? 10.577 -26.780 26.570 1.00 40.53 278 PRO A O 1
ATOM 2154 N N . VAL A 1 279 ? 12.260 -28.283 26.630 1.00 37.69 279 VAL A N 1
ATOM 2155 C CA . VAL A 1 279 ? 11.641 -29.376 25.865 1.00 37.69 279 VAL A CA 1
ATOM 2156 C C . VAL A 1 279 ? 11.125 -30.421 26.861 1.00 37.69 279 VAL A C 1
ATOM 2158 O O . VAL A 1 279 ? 11.835 -30.803 27.791 1.00 37.69 279 VAL A O 1
ATOM 2161 N N . GLU A 1 280 ? 9.878 -30.841 26.675 1.00 41.97 280 GLU A N 1
ATOM 2162 C CA . GLU A 1 280 ? 9.177 -31.890 27.426 1.00 41.97 280 GLU A CA 1
ATOM 2163 C C . GLU A 1 280 ? 9.676 -33.297 27.004 1.00 41.97 280 GLU A C 1
ATOM 2165 O O . GLU A 1 280 ? 10.036 -33.474 25.838 1.00 41.97 280 GLU A O 1
ATOM 2170 N N . PRO A 1 281 ? 9.766 -34.295 27.909 1.00 45.75 281 PRO A N 1
ATOM 2171 C CA . PRO A 1 281 ? 10.501 -35.533 27.635 1.00 45.75 281 PRO A CA 1
ATOM 2172 C C . PRO A 1 281 ? 9.697 -36.612 26.887 1.00 45.75 281 PRO A C 1
ATOM 2174 O O . PRO A 1 281 ? 8.562 -36.932 27.237 1.00 45.75 281 PRO A O 1
ATOM 2177 N N . GLU A 1 282 ? 10.366 -37.248 25.918 1.00 34.59 282 GLU A N 1
ATOM 2178 C CA . GLU A 1 282 ? 10.006 -38.543 25.330 1.00 34.59 282 GLU A CA 1
ATOM 2179 C C . GLU A 1 282 ? 10.092 -39.676 26.366 1.00 34.59 282 GLU A C 1
ATOM 2181 O O . GLU A 1 282 ? 11.063 -39.785 27.118 1.00 34.59 282 GLU A O 1
ATOM 2186 N N . ASN A 1 283 ? 9.109 -40.578 26.337 1.00 35.97 283 ASN A N 1
ATOM 2187 C CA . ASN A 1 283 ? 9.179 -41.888 26.974 1.00 35.97 283 ASN A CA 1
ATOM 2188 C C . ASN A 1 283 ? 9.390 -42.953 25.882 1.00 35.97 283 ASN A C 1
ATOM 2190 O O . ASN A 1 283 ? 8.648 -43.003 24.903 1.00 35.97 283 ASN A O 1
ATOM 2194 N N . THR A 1 284 ? 10.421 -43.777 26.049 1.00 33.31 284 THR A N 1
ATOM 2195 C CA . THR A 1 284 ? 10.831 -44.872 25.152 1.00 33.31 284 THR A CA 1
ATOM 2196 C C . THR A 1 284 ? 10.220 -46.207 25.585 1.00 33.31 284 THR A C 1
ATOM 2198 O O . THR A 1 284 ? 9.753 -46.313 26.718 1.00 33.31 284 THR A O 1
ATOM 2201 N N . THR A 1 285 ? 10.358 -47.234 24.719 1.00 33.03 285 THR A N 1
ATOM 2202 C CA . THR A 1 285 ? 10.136 -48.701 24.920 1.00 33.03 285 THR A CA 1
ATOM 2203 C C . THR A 1 285 ? 8.870 -49.173 24.178 1.00 33.03 285 THR A C 1
ATOM 2205 O O . THR A 1 285 ? 7.791 -48.673 24.455 1.00 33.03 285 THR A O 1
ATOM 2208 N N . THR A 1 286 ? 8.863 -50.077 23.183 1.00 34.97 286 THR A N 1
ATOM 2209 C CA . THR A 1 286 ? 9.780 -51.167 22.770 1.00 34.97 286 THR A CA 1
ATOM 2210 C C . THR A 1 286 ? 9.356 -51.694 21.383 1.00 34.97 286 THR A C 1
ATOM 2212 O O . THR A 1 286 ? 8.162 -51.786 21.113 1.00 34.97 286 THR A O 1
ATOM 2215 N N . ALA A 1 287 ? 10.316 -52.111 20.551 1.00 37.34 287 ALA A N 1
ATOM 2216 C CA . ALA A 1 287 ? 10.162 -53.176 19.536 1.00 37.34 287 ALA A CA 1
ATOM 2217 C C . ALA A 1 287 ? 10.425 -54.551 20.221 1.00 37.34 287 ALA A C 1
ATOM 2219 O O . ALA A 1 287 ? 10.910 -54.500 21.358 1.00 37.34 287 ALA A O 1
ATOM 2220 N N . PRO A 1 288 ? 10.191 -55.757 19.643 1.00 48.44 288 PRO A N 1
ATOM 2221 C CA . PRO A 1 288 ? 10.200 -56.173 18.224 1.00 48.44 288 PRO A CA 1
ATOM 2222 C C . PRO A 1 288 ? 8.910 -56.972 17.855 1.00 48.44 288 PRO A C 1
ATOM 2224 O O . PRO A 1 288 ? 7.973 -56.969 18.639 1.00 48.44 288 PRO A O 1
ATOM 2227 N N . GLU A 1 289 ? 8.663 -57.605 16.704 1.00 33.88 289 GLU A N 1
ATOM 2228 C CA . GLU A 1 289 ? 9.492 -58.442 15.836 1.00 33.88 289 GLU A CA 1
ATOM 2229 C C . GLU A 1 289 ? 8.691 -58.814 14.562 1.00 33.88 289 GLU A C 1
ATOM 2231 O O . GLU A 1 289 ? 7.464 -58.736 14.542 1.00 33.88 289 GLU A O 1
ATOM 2236 N N . ALA A 1 290 ? 9.431 -59.188 13.519 1.00 39.31 290 ALA A N 1
ATOM 2237 C CA . ALA A 1 290 ? 9.047 -59.679 12.194 1.00 39.31 290 ALA A CA 1
ATOM 2238 C C . ALA A 1 290 ? 7.760 -60.523 12.068 1.00 39.31 290 ALA A C 1
ATOM 2240 O O . ALA A 1 290 ? 7.567 -61.467 12.825 1.00 39.31 290 ALA A O 1
ATOM 2241 N N . ASP A 1 291 ? 7.023 -60.319 10.968 1.00 38.28 291 ASP A N 1
ATOM 2242 C CA . ASP A 1 291 ? 6.674 -61.450 10.102 1.00 38.28 291 ASP A CA 1
ATOM 2243 C C . ASP A 1 291 ? 6.471 -61.028 8.634 1.00 38.28 291 ASP A C 1
ATOM 2245 O O . ASP A 1 291 ? 5.950 -59.963 8.302 1.00 38.28 291 ASP A O 1
ATOM 2249 N N . THR A 1 292 ? 6.972 -61.901 7.781 1.00 47.12 292 THR A N 1
ATOM 2250 C CA . THR A 1 292 ? 7.011 -61.950 6.323 1.00 47.12 292 THR A CA 1
ATOM 2251 C C . THR A 1 292 ? 5.708 -62.479 5.717 1.00 47.12 292 THR A C 1
ATOM 2253 O O . THR A 1 292 ? 5.178 -63.461 6.220 1.00 47.12 292 THR A O 1
ATOM 2256 N N . ASN A 1 293 ? 5.245 -61.881 4.611 1.00 37.59 293 ASN A N 1
ATOM 2257 C CA . ASN A 1 293 ? 4.571 -62.501 3.442 1.00 37.59 293 ASN A CA 1
ATOM 2258 C C . ASN A 1 293 ? 3.910 -61.364 2.637 1.00 37.59 293 ASN A C 1
ATOM 2260 O O . ASN A 1 293 ? 3.125 -60.601 3.186 1.00 37.59 293 ASN A O 1
ATOM 2264 N N . GLU A 1 294 ? 4.270 -61.049 1.391 1.00 41.97 294 GLU A N 1
ATOM 2265 C CA . GLU A 1 294 ? 4.143 -61.869 0.172 1.00 41.97 294 GLU A CA 1
ATOM 2266 C C . GLU A 1 294 ? 2.755 -62.530 0.060 1.00 41.97 294 GLU A C 1
ATOM 2268 O O . GLU A 1 294 ? 2.466 -63.497 0.756 1.00 41.97 294 GLU A O 1
ATOM 2273 N N . THR A 1 295 ? 1.843 -61.988 -0.759 1.00 40.84 295 THR A N 1
ATOM 2274 C CA . THR A 1 295 ? 1.390 -62.526 -2.071 1.00 40.84 295 THR A CA 1
ATOM 2275 C C . THR A 1 295 ? 0.026 -61.917 -2.485 1.00 40.84 295 THR A C 1
ATOM 2277 O O . THR A 1 295 ? -0.862 -61.776 -1.650 1.00 40.84 295 THR A O 1
ATOM 2280 N N . ASP A 1 296 ? -0.105 -61.620 -3.786 1.00 42.56 296 ASP A N 1
ATOM 2281 C CA . ASP A 1 296 ? -1.306 -61.632 -4.656 1.00 42.56 296 ASP A CA 1
ATOM 2282 C C . ASP A 1 296 ? -2.567 -60.811 -4.295 1.00 42.56 296 ASP A C 1
ATOM 2284 O O . ASP A 1 296 ? -3.306 -61.132 -3.367 1.00 42.56 296 ASP A O 1
ATOM 2288 N N . ILE A 1 297 ? -2.912 -59.806 -5.121 1.00 44.28 297 ILE A N 1
ATOM 2289 C CA . ILE A 1 297 ? -3.732 -59.873 -6.365 1.00 44.28 297 ILE A CA 1
ATOM 2290 C C . ILE A 1 297 ? -3.641 -58.513 -7.079 1.00 44.28 297 ILE A C 1
ATOM 2292 O O . ILE A 1 297 ? -3.709 -57.474 -6.383 1.00 44.28 297 ILE A O 1
#

Sequence (297 aa):
IDLLQKQIGKNRRQWLIAEAEYLASFANTRLQLAGDLETALVALKAADQRLKDNGSPLVFPIREQIAKEINSLKNTETPDIVGLSSQLLALENAVSTMGISEPHAGTAQAPEIGQGDPSPIPESIEQTLNDAWENFSKLIVVRRSDKPMAALMTPERIELIRKNLALKLEAARLALINQHQTLFTESIAISKTWLSDYFDRNNPSVKTAIDELSQLENTVIKTELPSIALSLQMLRDLPLLTISEQDSPATETDPLITENPNASIIKKELNSAPITLPVEPENTTTAPEADTNETDI

Secondary structure (DSSP, 8-state):
-HHHHHHHHHHHHHHHHHHHHHHHHHHHHHHHHH--HHHHHHHHHHHHHHHHHH--GGGHHHHHHHHHHHHHHHT-----HHHHHHHHHHHHHHHHHSPPPPP-----PPPP-PPPPPPPPPS-HHHHHHHHHHHHHTT-------S---S---HHHHHHHHHHHHHHHHHHHHHHHTT-HHHHHHHHHHHHHHHHHHS-TTSHHHHHHHHHHHHHHT----PPPPP-HHHHHHHHTSTT-----------------------------------PPPPPPP---------------

Solvent-accessible surface area (backbone atoms only — not comparable to full-atom values): 18580 Å² total; per-residue (Å²): 112,69,68,59,55,52,51,52,55,48,52,52,35,53,50,28,49,54,52,20,36,52,27,31,48,50,16,44,50,35,36,74,76,68,62,35,59,67,63,19,49,53,26,42,53,51,16,44,49,30,48,58,73,43,67,52,80,85,45,50,69,42,46,54,43,44,53,50,40,50,51,54,56,71,71,53,78,74,63,62,57,69,61,55,42,49,50,51,52,53,49,46,54,51,58,71,71,51,75,62,53,76,62,74,84,62,90,64,82,81,78,82,80,76,87,75,81,86,78,84,88,76,97,57,72,71,64,50,53,53,54,47,53,59,50,50,67,71,64,69,65,89,70,82,78,89,68,84,80,51,61,87,79,49,75,67,57,54,50,50,52,51,53,54,43,45,51,29,52,49,48,19,45,54,20,51,76,70,37,36,51,68,56,22,37,51,25,38,52,52,39,44,50,50,49,61,75,60,33,41,73,82,40,66,70,51,45,50,51,45,51,52,45,52,56,55,50,74,53,74,60,59,71,89,77,82,83,58,59,64,40,40,49,55,52,62,70,40,98,69,76,73,71,76,80,83,78,68,83,82,78,82,82,88,89,81,90,82,84,89,88,84,81,90,87,84,90,85,82,87,82,84,89,81,91,76,81,90,80,84,84,85,84,85,88,80,84,88,81,89,85,90,78,91,81,89,133

Foldseek 3Di:
DVVVVVVVLVVLLLVLLVQLLVLLVVLQCCCVPVVPLPSSLVSLVSSLVSLVVSVDPLCVVLNVLSVVQSVLSVPFDADPLVVLLVLLVVLLVLLVPADFDLFPPPDDDDDDDDDDDDDDDDDDDPVCVVVVVVVVVVVPDPDPDPDDPNDGCDPVNVVVLSVVLSVLSVQLSVCLVSQVLVSNLVSLVVSLVSLVRGHPPPDPSSVVSNVSSVVSNPDRSDTDGDRSCPSSVSSVPPPSPPPPPPDDPDDDDDDDDDDDDDDDDDDDDDDDDDDDDDDDDDDDDDDDDDDDDDDDD

pLDDT: mean 72.88, std 23.67, range [29.39, 98.38]

Radius of gyration: 35.53 Å; Cα contacts (8 Å, |Δi|>4): 194; chains: 1; bounding box: 76×82×110 Å

Mean predicted aligned error: 18.25 Å